Protein AF-A0AAD3D9I8-F1 (afdb_monomer)

Radius of gyration: 41.54 Å; Cα contacts (8 Å, |Δi|>4): 123; chains: 1; bounding box: 97×92×106 Å

Structure (mmCIF, N/CA/C/O backbone):
data_AF-A0AAD3D9I8-F1
#
_entry.id   AF-A0AAD3D9I8-F1
#
loop_
_atom_site.group_PDB
_atom_site.id
_atom_site.type_symbol
_atom_site.label_atom_id
_atom_site.label_alt_id
_atom_site.label_comp_id
_atom_site.label_asym_id
_atom_site.label_entity_id
_atom_site.label_seq_id
_atom_site.pdbx_PDB_ins_code
_atom_site.Cartn_x
_atom_site.Cartn_y
_atom_site.Cartn_z
_atom_site.occupancy
_atom_site.B_iso_or_equiv
_atom_site.auth_seq_id
_atom_site.auth_comp_id
_atom_site.auth_asym_id
_atom_site.auth_atom_id
_atom_site.pdbx_PDB_model_num
ATOM 1 N N . MET A 1 1 ? 43.006 -4.120 -54.745 1.00 46.94 1 MET A N 1
ATOM 2 C CA . MET A 1 1 ? 41.607 -4.079 -54.247 1.00 46.94 1 MET A CA 1
ATOM 3 C C . MET A 1 1 ? 41.375 -5.004 -53.052 1.00 46.94 1 MET A C 1
ATOM 5 O O . MET A 1 1 ? 40.855 -4.529 -52.052 1.00 46.94 1 MET A O 1
ATOM 9 N N . GLU A 1 2 ? 41.785 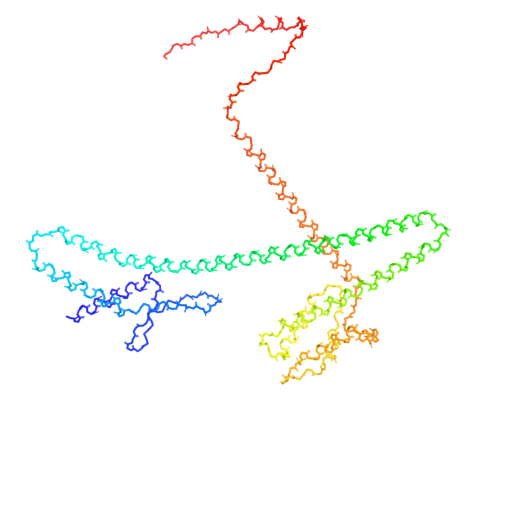-6.277 -53.087 1.00 57.88 2 GLU A N 1
ATOM 10 C CA . GLU A 1 2 ? 41.605 -7.191 -51.937 1.00 57.88 2 GLU A CA 1
ATOM 11 C C . GLU A 1 2 ? 42.382 -6.774 -50.680 1.00 57.88 2 GLU A C 1
ATOM 13 O O . GLU A 1 2 ? 41.839 -6.802 -49.578 1.00 57.88 2 GLU A O 1
ATOM 18 N N . TYR A 1 3 ? 43.606 -6.268 -50.850 1.00 49.62 3 TYR A N 1
ATOM 19 C CA . TYR A 1 3 ? 44.429 -5.790 -49.734 1.00 49.62 3 TYR A CA 1
ATOM 20 C C . TYR A 1 3 ? 43.783 -4.611 -48.982 1.00 49.62 3 TYR A C 1
ATOM 22 O O . TYR A 1 3 ? 43.812 -4.553 -47.757 1.00 49.62 3 TYR A O 1
ATOM 30 N N . MET A 1 4 ? 43.108 -3.714 -49.711 1.00 49.81 4 MET A N 1
ATOM 31 C CA . MET A 1 4 ? 42.381 -2.581 -49.124 1.00 49.81 4 MET A CA 1
ATOM 32 C C . MET A 1 4 ? 41.122 -3.029 -48.373 1.00 49.81 4 MET A C 1
ATOM 34 O O . MET A 1 4 ? 40.809 -2.468 -47.326 1.00 49.81 4 MET A O 1
ATOM 38 N N . LYS A 1 5 ? 40.430 -4.077 -48.850 1.00 63.06 5 LYS A N 1
ATOM 39 C CA . LYS A 1 5 ? 39.303 -4.684 -48.120 1.00 63.06 5 LYS A CA 1
ATOM 40 C C . LYS A 1 5 ? 39.773 -5.321 -46.810 1.00 63.06 5 LYS A C 1
ATOM 42 O O . LYS A 1 5 ? 39.145 -5.110 -45.776 1.00 63.06 5 LYS A O 1
ATOM 47 N N . ALA A 1 6 ? 40.902 -6.030 -46.837 1.00 67.56 6 ALA A N 1
ATOM 48 C CA . ALA A 1 6 ? 41.489 -6.642 -45.647 1.00 67.56 6 ALA A CA 1
ATOM 49 C C . ALA A 1 6 ? 41.963 -5.595 -44.622 1.00 67.56 6 ALA A C 1
ATOM 51 O O . ALA A 1 6 ? 41.753 -5.771 -43.420 1.00 67.56 6 ALA A O 1
ATOM 52 N N . LEU A 1 7 ? 42.553 -4.486 -45.085 1.00 61.50 7 LEU A N 1
ATOM 53 C CA . LEU A 1 7 ? 43.007 -3.403 -44.211 1.00 61.50 7 LEU A CA 1
ATOM 54 C C . LEU A 1 7 ? 41.825 -2.662 -43.567 1.00 61.50 7 LEU A C 1
ATOM 56 O O . LEU A 1 7 ? 41.815 -2.462 -42.355 1.00 61.50 7 LEU A O 1
ATOM 60 N N . ALA A 1 8 ? 40.786 -2.344 -44.348 1.00 61.53 8 ALA A N 1
ATOM 61 C CA . ALA A 1 8 ? 39.562 -1.727 -43.837 1.00 61.53 8 ALA A CA 1
ATOM 62 C C . ALA A 1 8 ? 38.864 -2.617 -42.796 1.00 61.53 8 ALA A C 1
ATOM 64 O O . ALA A 1 8 ? 38.393 -2.127 -41.769 1.00 61.53 8 ALA A O 1
ATOM 65 N N . GLN A 1 9 ? 38.852 -3.934 -43.019 1.00 70.06 9 GLN A N 1
ATOM 66 C CA . GLN A 1 9 ? 38.275 -4.896 -42.086 1.00 70.06 9 GLN A CA 1
ATOM 67 C C . GLN A 1 9 ? 39.078 -4.988 -40.780 1.00 70.06 9 GLN A C 1
ATOM 69 O O . GLN A 1 9 ? 38.473 -5.023 -39.711 1.00 70.06 9 GLN A O 1
ATOM 74 N N . LYS A 1 10 ? 40.418 -4.939 -40.849 1.00 71.50 10 LYS A N 1
ATOM 75 C CA . LYS A 1 10 ? 41.281 -4.882 -39.658 1.00 71.50 10 LYS A CA 1
ATOM 76 C C . LYS A 1 10 ? 41.099 -3.582 -38.870 1.00 71.50 10 LYS A C 1
ATOM 78 O O . LYS A 1 10 ? 40.968 -3.632 -37.648 1.00 71.50 10 LYS A O 1
ATOM 83 N N . CYS A 1 11 ? 41.022 -2.431 -39.540 1.00 61.22 11 CYS A N 1
ATOM 84 C CA . CYS A 1 11 ? 40.771 -1.150 -38.874 1.00 61.22 11 CYS A CA 1
ATOM 85 C C . CYS A 1 11 ? 39.404 -1.121 -38.170 1.00 61.22 11 CYS A C 1
ATOM 87 O O . CYS A 1 11 ? 39.320 -0.668 -37.031 1.00 61.22 11 CYS A O 1
ATOM 89 N N . LEU A 1 12 ? 38.357 -1.673 -38.795 1.00 57.47 12 LEU A N 1
ATOM 90 C CA . LEU A 1 12 ? 37.027 -1.809 -38.185 1.00 57.47 12 LEU A CA 1
ATOM 91 C C . LEU A 1 12 ? 37.029 -2.720 -36.949 1.00 57.47 12 LEU A C 1
ATOM 93 O O . LEU A 1 12 ? 36.343 -2.418 -35.974 1.00 57.47 12 LEU A O 1
ATOM 97 N N . THR A 1 13 ? 37.809 -3.806 -36.953 1.00 66.19 13 THR A N 1
ATOM 98 C CA . THR A 1 13 ? 37.924 -4.687 -35.779 1.00 66.19 13 THR A CA 1
ATOM 99 C C . THR A 1 13 ? 38.695 -4.049 -34.626 1.00 66.19 13 THR A C 1
ATOM 101 O O . THR A 1 13 ? 38.277 -4.206 -33.481 1.00 66.19 13 THR A O 1
ATOM 104 N N . TYR A 1 14 ? 39.760 -3.289 -34.910 1.00 61.09 14 TYR A N 1
ATOM 105 C CA . TYR A 1 14 ? 40.533 -2.595 -33.872 1.00 61.09 14 TYR A CA 1
ATOM 106 C C . TYR A 1 14 ? 39.724 -1.472 -33.213 1.00 61.09 14 TYR A C 1
ATOM 108 O O . TYR A 1 14 ? 39.660 -1.399 -31.990 1.00 61.09 14 TYR A O 1
ATOM 116 N N . LEU A 1 15 ? 39.009 -0.666 -34.006 1.00 51.22 15 LEU A N 1
ATOM 117 C CA . LEU A 1 15 ? 38.107 0.365 -33.478 1.00 51.22 15 LEU A CA 1
ATOM 118 C C . LEU A 1 15 ? 36.942 -0.227 -32.665 1.00 51.22 15 LEU A C 1
ATOM 120 O O . LEU A 1 15 ? 36.482 0.395 -31.711 1.00 51.22 15 LEU A O 1
ATOM 124 N N . GLY A 1 16 ? 36.467 -1.429 -33.011 1.00 53.94 16 GLY A N 1
ATOM 125 C CA . GLY A 1 16 ? 35.402 -2.113 -32.271 1.00 53.94 16 GLY A CA 1
ATOM 126 C C . GLY A 1 16 ? 35.825 -2.623 -30.887 1.00 53.94 16 GLY A C 1
ATOM 127 O O . GLY A 1 16 ? 35.025 -2.557 -29.951 1.00 53.94 16 GLY A O 1
ATOM 128 N N . GLN A 1 17 ? 37.069 -3.097 -30.738 1.00 54.97 17 GLN A N 1
ATOM 129 C CA . GLN A 1 17 ? 37.573 -3.643 -29.470 1.00 54.97 17 GLN A CA 1
ATOM 130 C C . GLN A 1 17 ? 37.748 -2.572 -28.386 1.00 54.97 17 GLN A C 1
ATOM 132 O O . GLN A 1 17 ? 37.311 -2.799 -27.258 1.00 54.97 17 GLN A O 1
ATOM 137 N N . ASP A 1 18 ? 38.275 -1.394 -28.727 1.00 49.59 18 ASP A N 1
ATOM 138 C CA . ASP A 1 18 ? 38.456 -0.295 -27.760 1.00 49.59 18 ASP A CA 1
ATOM 139 C C . ASP A 1 18 ? 37.126 0.320 -27.288 1.00 49.59 18 ASP A C 1
ATOM 141 O O . ASP A 1 18 ? 37.042 0.897 -26.204 1.00 49.59 18 ASP A O 1
ATOM 145 N N . LEU A 1 19 ? 36.052 0.158 -28.066 1.00 49.00 19 LEU A N 1
ATOM 146 C CA . LEU A 1 19 ? 34.713 0.664 -27.744 1.00 49.00 19 LEU A CA 1
ATOM 147 C C . LEU A 1 19 ? 33.841 -0.346 -26.975 1.00 49.00 19 LEU A C 1
ATOM 149 O O . LEU A 1 19 ? 32.667 -0.070 -26.720 1.00 49.00 19 LEU A O 1
ATOM 153 N N . GLY A 1 20 ? 34.375 -1.522 -26.619 1.00 42.56 20 GLY A N 1
ATOM 154 C CA . GLY A 1 20 ? 33.617 -2.576 -25.933 1.00 42.56 20 GLY A CA 1
ATOM 155 C C . GLY A 1 20 ? 32.491 -3.184 -26.784 1.00 42.56 20 GLY A C 1
ATOM 156 O O . GLY A 1 20 ? 31.548 -3.767 -26.247 1.00 42.56 20 GLY A O 1
ATOM 157 N N . LEU A 1 21 ? 32.562 -3.046 -28.112 1.00 45.88 21 LEU A N 1
ATOM 158 C CA . LEU A 1 21 ? 31.573 -3.565 -29.053 1.00 45.88 21 LEU A CA 1
ATOM 159 C C . LEU A 1 21 ? 31.936 -5.004 -29.442 1.00 45.88 21 LEU A C 1
ATOM 161 O O . LEU A 1 21 ? 32.933 -5.245 -30.121 1.00 45.88 21 LEU A O 1
ATOM 165 N N . LYS A 1 22 ? 31.109 -5.986 -29.064 1.00 50.09 22 LYS A N 1
ATOM 166 C CA . LYS A 1 22 ? 31.227 -7.351 -29.602 1.00 50.09 22 LYS A CA 1
ATOM 167 C C . LYS A 1 22 ? 30.530 -7.420 -30.960 1.00 50.09 22 LYS A C 1
ATOM 169 O O . LYS A 1 22 ? 29.309 -7.316 -31.040 1.00 50.09 22 LYS A O 1
ATOM 174 N N . ALA A 1 23 ? 31.298 -7.624 -32.028 1.00 47.72 23 ALA A N 1
ATOM 175 C CA . ALA A 1 23 ? 30.745 -7.938 -33.341 1.00 47.72 23 ALA A CA 1
ATOM 176 C C . ALA A 1 23 ? 30.165 -9.363 -33.318 1.00 47.72 23 ALA A C 1
ATOM 178 O O . ALA A 1 23 ? 30.906 -10.333 -33.161 1.00 47.72 23 ALA A O 1
ATOM 179 N N . ILE A 1 24 ? 28.844 -9.495 -33.459 1.00 50.84 24 ILE A N 1
ATOM 180 C CA . ILE A 1 24 ? 28.175 -10.796 -33.572 1.00 50.84 24 ILE A CA 1
ATOM 181 C C . ILE A 1 24 ? 27.835 -11.002 -35.047 1.00 50.84 24 ILE A C 1
ATOM 183 O O . ILE A 1 24 ? 27.120 -10.207 -35.655 1.00 50.84 24 ILE A O 1
ATOM 187 N N . LYS A 1 25 ? 28.396 -12.051 -35.650 1.00 47.06 25 LYS A N 1
ATOM 188 C CA . LYS A 1 25 ? 28.248 -12.331 -37.080 1.00 47.06 25 LYS A CA 1
ATOM 189 C C . LYS A 1 25 ? 26.961 -13.126 -37.324 1.00 47.06 25 LYS A C 1
ATOM 191 O O . LYS A 1 25 ? 26.940 -14.331 -37.099 1.00 47.06 25 LYS A O 1
ATOM 196 N N . TYR A 1 26 ? 25.912 -12.465 -37.812 1.00 43.44 26 TYR A N 1
ATOM 197 C CA . TYR A 1 26 ? 24.686 -13.118 -38.283 1.00 43.44 26 TYR A CA 1
ATOM 198 C C . TYR A 1 26 ? 24.702 -13.202 -39.819 1.00 43.44 26 TYR A C 1
ATOM 200 O O . TYR A 1 26 ? 24.279 -12.292 -40.532 1.00 43.44 26 TYR A O 1
ATOM 208 N N . GLY A 1 27 ? 25.232 -14.302 -40.360 1.00 67.75 27 GLY A N 1
ATOM 209 C CA . GLY A 1 27 ? 25.249 -14.547 -41.809 1.00 67.75 27 GLY A CA 1
ATOM 210 C C . GLY A 1 27 ? 26.091 -13.536 -42.611 1.00 67.75 27 GLY A C 1
ATOM 211 O O . GLY A 1 27 ? 27.216 -13.208 -42.233 1.00 67.75 27 GLY A O 1
ATOM 212 N N . LYS A 1 28 ? 25.570 -13.067 -43.759 1.00 50.41 28 LYS A N 1
ATOM 213 C CA . LYS A 1 28 ? 26.256 -12.130 -44.684 1.00 50.41 28 LYS A CA 1
ATOM 214 C C . LYS A 1 28 ? 26.248 -10.660 -44.228 1.00 50.41 28 LYS A C 1
ATOM 216 O O . LYS A 1 28 ? 26.838 -9.829 -44.915 1.00 50.41 28 LYS A O 1
ATOM 221 N N . ARG A 1 29 ? 25.607 -10.316 -43.104 1.00 43.75 29 ARG A N 1
ATOM 222 C CA . ARG A 1 29 ? 25.584 -8.949 -42.561 1.00 43.75 29 ARG A CA 1
ATOM 223 C C . ARG A 1 29 ? 26.314 -8.899 -41.220 1.00 43.75 29 ARG A C 1
ATOM 225 O O . ARG A 1 29 ? 26.129 -9.760 -40.367 1.00 43.75 29 ARG A O 1
ATOM 232 N N . MET A 1 30 ? 27.165 -7.889 -41.051 1.00 46.25 30 MET A N 1
ATOM 233 C CA . MET A 1 30 ? 27.736 -7.555 -39.747 1.00 46.25 30 MET A CA 1
ATOM 234 C C . MET A 1 30 ? 26.879 -6.464 -39.113 1.00 46.25 30 MET A C 1
ATOM 236 O O . MET A 1 30 ? 26.785 -5.368 -39.660 1.00 46.25 30 MET A O 1
ATOM 240 N N . GLU A 1 31 ? 26.271 -6.769 -37.969 1.00 46.50 31 GLU A N 1
ATOM 241 C CA . GLU A 1 31 ? 25.601 -5.786 -37.119 1.00 46.50 31 GLU A CA 1
ATOM 242 C C . GLU A 1 31 ? 26.420 -5.589 -35.840 1.00 46.50 31 GLU A C 1
ATOM 244 O O . GLU A 1 31 ? 26.831 -6.548 -35.182 1.00 46.50 31 GLU A O 1
ATOM 249 N N . LEU A 1 32 ? 26.684 -4.330 -35.493 1.00 41.53 32 LEU A N 1
ATOM 250 C CA . LEU A 1 32 ? 27.341 -3.950 -34.245 1.00 41.53 32 LEU A CA 1
ATOM 251 C C . LEU A 1 32 ? 26.254 -3.658 -33.207 1.00 41.53 32 LEU A C 1
ATOM 253 O O . LEU A 1 32 ? 25.611 -2.614 -33.270 1.00 41.53 32 LEU A O 1
ATOM 257 N N . LYS A 1 33 ? 26.049 -4.570 -32.249 1.00 48.28 33 LYS A N 1
ATOM 258 C CA . LYS A 1 33 ? 25.147 -4.344 -31.110 1.00 48.28 33 LYS A CA 1
ATOM 259 C C . LYS A 1 33 ? 25.938 -3.922 -29.875 1.00 48.28 33 LYS A C 1
ATOM 261 O O . LYS A 1 33 ? 26.827 -4.636 -29.416 1.00 48.28 33 LYS A O 1
ATOM 266 N N . VAL A 1 34 ? 25.583 -2.768 -29.311 1.00 44.56 34 VAL A N 1
ATOM 267 C CA . VAL A 1 34 ? 26.055 -2.328 -27.991 1.00 44.56 34 VAL A CA 1
ATOM 268 C C . VAL A 1 34 ? 25.247 -3.090 -26.941 1.00 44.56 34 VAL A C 1
ATOM 270 O O . VAL A 1 34 ? 24.089 -2.765 -26.696 1.00 44.56 34 VAL A O 1
ATOM 273 N N . ILE A 1 35 ? 25.832 -4.110 -26.315 1.00 46.50 35 ILE A N 1
ATOM 274 C CA . ILE A 1 35 ? 25.189 -4.804 -25.192 1.00 46.50 35 ILE A CA 1
ATOM 275 C C . ILE A 1 35 ? 25.528 -4.028 -23.918 1.00 46.50 35 ILE A C 1
ATOM 277 O O . ILE A 1 35 ? 26.605 -4.205 -23.354 1.00 46.50 35 ILE A O 1
ATOM 281 N N . GLN A 1 36 ? 24.626 -3.159 -23.455 1.00 43.38 36 GLN A N 1
ATOM 282 C CA . GLN A 1 36 ? 24.675 -2.687 -22.070 1.00 43.38 36 GLN A CA 1
ATOM 283 C C . GLN A 1 36 ? 23.816 -3.600 -21.195 1.00 43.38 36 GLN A C 1
ATOM 285 O O . GLN A 1 36 ? 22.600 -3.681 -21.353 1.00 43.38 36 GLN A O 1
ATOM 290 N N . LEU A 1 37 ? 24.471 -4.298 -20.266 1.00 42.78 37 LEU A N 1
ATOM 291 C CA . LEU A 1 37 ? 23.832 -5.005 -19.161 1.00 42.78 37 LEU A CA 1
ATOM 292 C C . LEU A 1 37 ? 23.394 -3.975 -18.112 1.00 42.78 37 LEU A C 1
ATOM 294 O O . LEU A 1 37 ? 24.074 -3.766 -17.112 1.00 42.78 37 LEU A O 1
ATOM 298 N N . THR A 1 38 ? 22.268 -3.309 -18.341 1.00 42.62 38 THR A N 1
ATOM 299 C CA . THR A 1 38 ? 21.585 -2.535 -17.300 1.00 42.62 38 THR A CA 1
ATOM 300 C C . THR A 1 38 ? 20.158 -3.042 -17.149 1.00 42.62 38 THR A C 1
ATOM 302 O O . THR A 1 38 ? 19.328 -2.982 -18.052 1.00 42.62 38 THR A O 1
ATOM 305 N N . SER A 1 39 ? 19.915 -3.622 -15.974 1.00 47.19 39 SER A N 1
ATOM 306 C CA . SER A 1 39 ? 18.636 -4.160 -15.528 1.00 47.19 39 SER A CA 1
ATOM 307 C C . SER A 1 39 ? 17.540 -3.088 -15.583 1.00 47.19 39 SER A C 1
ATOM 309 O O . SER A 1 39 ? 17.676 -2.027 -14.976 1.00 47.19 39 SER A O 1
ATOM 311 N N . GLY A 1 40 ? 16.443 -3.390 -16.285 1.00 47.38 40 GLY A N 1
ATOM 312 C CA . GLY A 1 40 ? 15.135 -2.806 -15.982 1.00 47.38 40 GLY A CA 1
ATOM 313 C C . GLY A 1 40 ? 14.674 -1.571 -16.769 1.00 47.38 40 GLY A C 1
ATOM 314 O O . GLY A 1 40 ? 14.178 -0.639 -16.149 1.00 47.38 40 GLY A O 1
ATOM 315 N N . ARG A 1 41 ? 14.763 -1.557 -18.107 1.00 40.56 41 ARG A N 1
ATOM 316 C CA . ARG A 1 41 ? 13.704 -1.048 -19.024 1.00 40.56 41 ARG A CA 1
ATOM 317 C C . ARG A 1 41 ? 14.172 -1.116 -20.477 1.00 40.56 41 ARG A C 1
ATOM 319 O O . ARG A 1 41 ? 15.159 -0.489 -20.843 1.00 40.56 41 ARG A O 1
ATOM 326 N N . LYS A 1 42 ? 13.439 -1.869 -21.299 1.00 43.28 42 LYS A N 1
ATOM 327 C CA . LYS A 1 42 ? 13.654 -2.001 -22.743 1.00 43.28 42 LYS A CA 1
ATOM 328 C C . LYS A 1 42 ? 12.904 -0.892 -23.487 1.00 43.28 42 LYS A C 1
ATOM 330 O O . LYS A 1 42 ? 11.818 -1.126 -23.990 1.00 43.28 42 LYS A O 1
ATOM 335 N N . GLU A 1 43 ? 13.484 0.296 -23.554 1.00 44.75 43 GLU A N 1
ATOM 336 C CA . GLU A 1 43 ? 13.224 1.227 -24.661 1.00 44.75 43 GLU A CA 1
ATOM 337 C C . GLU A 1 43 ? 14.589 1.643 -25.197 1.00 44.75 43 GLU A C 1
ATOM 339 O O . GLU A 1 43 ? 15.189 2.641 -24.804 1.00 44.75 43 GLU A O 1
ATOM 344 N N . THR A 1 44 ? 15.152 0.769 -26.025 1.00 43.06 44 THR A N 1
ATOM 345 C CA . THR A 1 44 ? 16.298 1.110 -26.854 1.00 43.06 44 THR A CA 1
ATOM 346 C C . THR A 1 44 ? 15.746 1.775 -28.101 1.00 43.06 44 THR A C 1
ATOM 348 O O . THR A 1 44 ? 15.374 1.084 -29.048 1.00 43.06 44 THR A O 1
ATOM 351 N N . ASP A 1 45 ? 15.699 3.106 -28.107 1.00 43.03 45 ASP A N 1
ATOM 352 C CA . ASP A 1 45 ? 15.699 3.855 -29.361 1.00 43.03 45 ASP A CA 1
ATOM 353 C C . ASP A 1 45 ? 17.027 3.532 -30.057 1.00 43.03 45 ASP A C 1
ATOM 355 O O . ASP A 1 45 ? 18.067 4.159 -29.821 1.00 43.03 45 ASP A O 1
ATOM 359 N N . GLU A 1 46 ? 17.018 2.458 -30.847 1.00 49.09 46 GLU A N 1
ATOM 360 C CA . GLU A 1 46 ? 18.122 2.079 -31.708 1.00 49.09 46 GLU A CA 1
ATOM 361 C C . GLU A 1 46 ? 18.283 3.197 -32.733 1.00 49.09 46 GLU A C 1
ATOM 363 O O . GLU A 1 46 ? 17.584 3.276 -33.742 1.00 49.09 46 GLU A O 1
ATOM 368 N N . LEU A 1 47 ? 19.222 4.103 -32.469 1.00 50.25 47 LEU A N 1
ATOM 369 C CA . LEU A 1 47 ? 19.731 4.994 -33.493 1.00 50.25 47 LEU A CA 1
ATOM 370 C C . LEU A 1 47 ? 20.541 4.124 -34.467 1.00 50.25 47 LEU A C 1
ATOM 372 O O . LEU A 1 47 ? 21.766 4.036 -34.364 1.00 50.25 47 LEU A O 1
ATOM 376 N N . VAL A 1 48 ? 19.840 3.436 -35.372 1.00 56.47 48 VAL A N 1
ATOM 377 C CA . VAL A 1 48 ? 20.420 2.677 -36.480 1.00 56.47 48 VAL A CA 1
ATOM 378 C C . VAL A 1 48 ? 21.025 3.697 -37.435 1.00 56.47 48 VAL A C 1
ATOM 380 O O . VAL A 1 48 ? 20.398 4.189 -38.371 1.00 56.47 48 VAL A O 1
ATOM 383 N N . ILE A 1 49 ? 22.260 4.096 -37.150 1.00 58.81 49 ILE A N 1
ATOM 384 C CA . ILE A 1 49 ? 23.079 4.768 -38.144 1.00 58.81 49 ILE A CA 1
ATOM 385 C C . ILE A 1 49 ? 23.486 3.664 -39.109 1.00 58.81 49 ILE A C 1
ATOM 387 O O . ILE A 1 49 ? 24.385 2.885 -38.798 1.00 58.81 49 ILE A O 1
ATOM 391 N N . ASP A 1 50 ? 22.791 3.573 -40.245 1.00 67.12 50 ASP A N 1
ATOM 392 C CA . ASP A 1 50 ? 23.117 2.606 -41.289 1.00 67.12 50 ASP A CA 1
ATOM 393 C C . ASP A 1 50 ? 24.615 2.731 -41.612 1.00 67.12 50 ASP A C 1
ATOM 395 O O . ASP A 1 50 ? 25.033 3.751 -42.178 1.00 67.12 50 ASP A O 1
ATOM 399 N N . PRO A 1 51 ? 25.449 1.723 -41.291 1.00 67.19 51 PRO A N 1
ATOM 400 C CA . PRO A 1 51 ? 26.895 1.804 -41.511 1.00 67.19 51 PRO A CA 1
ATOM 401 C C . PRO A 1 51 ? 27.220 2.012 -42.997 1.00 67.19 51 PRO A C 1
ATOM 403 O O . PRO A 1 51 ? 28.257 2.566 -43.353 1.00 67.19 51 PRO A O 1
ATOM 406 N N . ILE A 1 52 ? 26.273 1.641 -43.862 1.00 69.75 52 ILE A N 1
ATOM 407 C CA . ILE A 1 52 ? 26.290 1.858 -45.304 1.00 69.75 52 ILE A CA 1
ATOM 408 C C . ILE A 1 52 ? 26.284 3.356 -45.646 1.00 69.75 52 ILE A C 1
ATOM 410 O O . ILE A 1 52 ? 27.088 3.788 -46.465 1.00 69.75 52 ILE A O 1
ATOM 414 N N . LYS A 1 53 ? 25.440 4.176 -45.003 1.00 71.31 53 LYS A N 1
ATOM 415 C CA . LYS A 1 53 ? 25.359 5.621 -45.292 1.00 71.31 53 LYS A CA 1
ATOM 416 C C . LYS A 1 53 ? 26.631 6.348 -44.859 1.00 71.31 53 LYS A C 1
ATOM 418 O O . LYS A 1 53 ? 27.131 7.193 -45.595 1.00 71.31 53 LYS A O 1
ATOM 423 N N . VAL A 1 54 ? 27.194 5.971 -43.710 1.00 76.44 54 VAL A N 1
ATOM 424 C CA . VAL A 1 54 ? 28.472 6.521 -43.227 1.00 76.44 54 VAL A CA 1
ATOM 425 C C . VAL A 1 54 ? 29.622 6.108 -44.149 1.00 76.44 54 VAL A C 1
ATOM 427 O O . VAL A 1 54 ? 30.440 6.946 -44.523 1.00 76.44 54 VAL A O 1
ATOM 430 N N . GLY A 1 55 ? 29.644 4.846 -44.589 1.00 76.69 55 GLY A N 1
ATOM 431 C CA . GLY A 1 55 ? 30.641 4.342 -45.533 1.00 76.69 55 GLY A CA 1
ATOM 432 C C . GLY A 1 55 ? 30.606 5.043 -46.895 1.00 76.69 55 GLY A C 1
ATOM 433 O O . GLY A 1 55 ? 31.662 5.364 -47.433 1.00 76.69 55 GLY A O 1
ATOM 434 N N . ILE A 1 56 ? 29.414 5.339 -47.428 1.00 76.69 56 ILE A N 1
ATOM 435 C CA . ILE A 1 56 ? 29.257 6.058 -48.706 1.00 76.69 56 ILE A CA 1
ATOM 436 C C . ILE A 1 56 ? 29.806 7.486 -48.603 1.00 76.69 56 ILE A C 1
ATOM 438 O O . ILE A 1 56 ? 30.538 7.918 -49.491 1.00 76.69 56 ILE A O 1
ATOM 442 N N . VAL A 1 57 ? 29.515 8.205 -47.512 1.00 77.81 57 VAL A N 1
ATOM 443 C CA . VAL A 1 57 ? 30.003 9.583 -47.322 1.00 77.81 57 VAL A CA 1
ATOM 444 C C . VAL A 1 57 ? 31.529 9.616 -47.208 1.00 77.81 57 VAL A C 1
ATOM 446 O O . VAL A 1 57 ? 32.166 10.427 -47.876 1.00 77.81 57 VAL A O 1
ATOM 449 N N . ILE A 1 58 ? 32.128 8.702 -46.436 1.00 80.25 58 ILE A N 1
ATOM 450 C CA . ILE A 1 58 ? 33.592 8.601 -46.309 1.00 80.25 58 ILE A CA 1
ATOM 451 C C . ILE A 1 58 ? 34.228 8.222 -47.656 1.00 80.25 58 ILE A C 1
ATOM 453 O O . ILE A 1 58 ? 35.258 8.781 -48.033 1.00 80.25 58 ILE A O 1
ATOM 457 N N . GLY A 1 59 ? 33.599 7.310 -48.406 1.00 76.00 59 GLY A N 1
ATOM 458 C CA . GLY A 1 59 ? 34.077 6.862 -49.712 1.00 76.00 59 GLY A CA 1
ATOM 459 C C . GLY A 1 59 ? 34.102 7.975 -50.762 1.00 76.00 59 GLY A C 1
ATOM 460 O O . GLY A 1 59 ? 35.127 8.170 -51.411 1.00 76.00 59 GLY A O 1
ATOM 461 N N . ILE A 1 60 ? 33.013 8.741 -50.895 1.00 77.50 60 ILE A N 1
ATOM 462 C CA . ILE A 1 60 ? 32.937 9.876 -51.835 1.00 77.50 60 ILE A CA 1
ATOM 463 C C . ILE A 1 60 ? 33.995 10.930 -51.484 1.00 77.50 60 ILE A C 1
ATOM 465 O O . ILE A 1 60 ? 34.678 11.444 -52.370 1.00 77.50 60 ILE A O 1
ATOM 469 N N . PHE A 1 61 ? 34.188 11.205 -50.191 1.00 72.50 61 PHE A N 1
ATOM 470 C CA . PHE A 1 61 ? 35.166 12.191 -49.737 1.00 72.50 61 PHE A CA 1
ATOM 471 C C . PHE A 1 61 ? 36.609 11.763 -50.039 1.00 72.50 61 PHE A C 1
ATOM 473 O O . PHE A 1 61 ? 37.397 12.570 -50.529 1.00 72.50 61 PHE A O 1
ATOM 480 N N . PHE A 1 62 ? 36.940 10.483 -49.826 1.00 78.94 62 PHE A N 1
ATOM 481 C CA . PHE A 1 62 ? 38.271 9.943 -50.116 1.00 78.94 62 PHE A CA 1
ATOM 482 C C . PHE A 1 62 ? 38.599 10.019 -51.612 1.00 78.94 62 PHE A C 1
ATOM 484 O O . PHE A 1 62 ? 39.687 10.449 -52.002 1.00 78.94 62 PHE A O 1
ATOM 491 N N . VAL A 1 63 ? 37.631 9.679 -52.466 1.00 76.06 63 VAL A N 1
ATOM 492 C CA . VAL A 1 63 ? 37.787 9.775 -53.923 1.00 76.06 63 VAL A CA 1
ATOM 493 C C . VAL A 1 63 ? 38.008 11.231 -54.355 1.00 76.06 63 VAL A C 1
ATOM 495 O O . VAL A 1 63 ? 38.939 11.497 -55.114 1.00 76.06 63 VAL A O 1
ATOM 498 N N . CYS A 1 64 ? 37.249 12.191 -53.814 1.00 75.50 64 CYS A N 1
ATOM 499 C CA . CYS A 1 64 ? 37.465 13.617 -54.087 1.00 75.50 64 CYS A CA 1
ATOM 500 C C . CYS A 1 64 ? 38.848 14.118 -53.635 1.00 75.50 64 CYS A C 1
ATOM 502 O O . CYS A 1 64 ? 39.468 14.904 -54.356 1.00 75.50 64 CYS A O 1
ATOM 504 N N . THR A 1 65 ? 39.361 13.662 -52.486 1.00 73.06 65 THR A N 1
ATOM 505 C CA . THR A 1 65 ? 40.700 14.060 -52.013 1.00 73.06 65 THR A CA 1
ATOM 506 C C . THR A 1 65 ? 41.820 13.512 -52.887 1.00 73.06 65 THR A C 1
ATOM 508 O O . THR A 1 65 ? 42.761 14.240 -53.189 1.00 73.06 65 THR A O 1
ATOM 511 N N . VAL A 1 66 ? 41.696 12.270 -53.369 1.00 73.50 66 VAL A N 1
ATOM 512 C CA . VAL A 1 66 ? 42.698 11.668 -54.259 1.00 73.50 66 VAL A CA 1
ATOM 513 C C . VAL A 1 66 ? 42.707 12.384 -55.611 1.00 73.50 66 VAL A C 1
ATOM 515 O O . VAL A 1 66 ? 43.774 12.743 -56.097 1.00 73.50 66 VAL A O 1
ATOM 518 N N . ILE A 1 67 ? 41.534 12.675 -56.186 1.00 73.56 67 ILE A N 1
ATOM 519 C CA . ILE A 1 67 ? 41.434 13.426 -57.450 1.00 73.56 67 ILE A CA 1
ATOM 520 C C . ILE A 1 67 ? 42.023 14.839 -57.296 1.00 73.56 67 ILE A C 1
ATOM 522 O O . ILE A 1 67 ? 42.742 15.302 -58.177 1.00 73.56 67 ILE A O 1
ATOM 526 N N . SER A 1 68 ? 41.781 15.507 -56.163 1.00 66.38 68 SER A N 1
ATOM 527 C CA . SER A 1 68 ? 42.309 16.855 -55.900 1.00 66.38 68 SER A CA 1
ATOM 528 C C . SER A 1 68 ? 43.835 16.877 -55.745 1.00 66.38 68 SER A C 1
ATOM 530 O O . SER A 1 68 ? 44.475 17.820 -56.209 1.00 66.38 68 SER A O 1
ATOM 532 N N . PHE A 1 69 ? 44.416 15.824 -55.159 1.00 67.06 69 PHE A N 1
ATOM 533 C CA . PHE A 1 69 ? 45.863 15.673 -54.986 1.00 67.06 69 PHE A CA 1
ATOM 534 C C . PHE A 1 69 ? 46.599 15.553 -56.329 1.00 67.06 69 PHE A C 1
ATOM 536 O O . PHE A 1 69 ? 47.647 16.164 -56.526 1.00 67.06 69 PHE A O 1
ATOM 543 N N . PHE A 1 70 ? 46.023 14.833 -57.299 1.00 66.00 70 PHE A N 1
ATOM 544 C CA . PHE A 1 70 ? 46.623 14.693 -58.632 1.00 66.00 70 PHE A CA 1
ATOM 545 C C . PHE A 1 70 ? 46.561 15.971 -59.480 1.00 66.00 70 PHE A C 1
ATOM 547 O O . PHE A 1 70 ? 47.373 16.143 -60.385 1.00 66.00 70 PHE A O 1
ATOM 554 N N . VAL A 1 71 ? 45.626 16.882 -59.198 1.00 68.62 71 VAL A N 1
ATOM 555 C CA . VAL A 1 71 ? 45.393 18.082 -60.019 1.00 68.62 71 VAL A CA 1
ATOM 556 C C . VAL A 1 71 ? 46.284 19.270 -59.609 1.00 68.62 71 VAL A C 1
ATOM 558 O O . VAL A 1 71 ? 46.359 20.250 -60.350 1.00 68.62 71 VAL A O 1
ATOM 561 N N . ARG A 1 72 ? 46.994 19.236 -58.465 1.00 59.44 72 ARG A N 1
ATOM 562 C CA . ARG A 1 72 ? 47.554 20.469 -57.868 1.00 59.44 72 ARG A CA 1
ATOM 563 C C . ARG A 1 72 ? 49.004 20.366 -57.370 1.00 59.44 72 ARG A C 1
ATOM 565 O O . ARG A 1 72 ? 49.279 20.419 -56.178 1.00 59.44 72 ARG A O 1
ATOM 572 N N . MET A 1 73 ? 49.955 20.370 -58.303 1.00 57.09 73 MET A N 1
ATOM 573 C CA . MET A 1 73 ? 51.412 20.502 -58.075 1.00 57.09 73 MET A CA 1
ATOM 574 C C . MET A 1 73 ? 51.859 21.907 -57.577 1.00 57.09 73 MET A C 1
ATOM 576 O O . MET A 1 73 ? 52.847 22.454 -58.056 1.00 57.09 73 MET A O 1
ATOM 580 N N . GLY A 1 74 ? 51.151 22.537 -56.625 1.00 58.91 74 GLY A N 1
ATOM 581 C CA . GLY A 1 74 ? 51.553 23.877 -56.150 1.00 58.91 74 GLY A CA 1
ATOM 582 C C . GLY A 1 74 ? 50.823 24.507 -54.957 1.00 58.91 74 GLY A C 1
ATOM 583 O O . GLY A 1 74 ? 50.967 25.708 -54.753 1.00 58.91 74 GLY A O 1
ATOM 584 N N . GLY A 1 75 ? 50.032 23.770 -54.164 1.00 67.62 75 GLY A N 1
ATOM 585 C CA . GLY A 1 75 ? 49.183 24.379 -53.123 1.00 67.62 75 GLY A CA 1
ATOM 586 C C . GLY A 1 75 ? 49.090 23.608 -51.806 1.00 67.62 75 GLY A C 1
ATOM 587 O O . GLY A 1 75 ? 47.995 23.216 -51.420 1.00 67.62 75 GLY A O 1
ATOM 588 N N . ILE A 1 76 ? 50.206 23.452 -51.086 1.00 70.44 76 ILE A N 1
ATOM 589 C CA . ILE A 1 76 ? 50.319 22.678 -49.825 1.00 70.44 76 ILE A CA 1
ATOM 590 C C . ILE A 1 76 ? 49.308 23.123 -48.739 1.00 70.44 76 ILE A C 1
ATOM 592 O O . ILE A 1 76 ? 48.838 22.317 -47.940 1.00 70.44 76 ILE A O 1
ATOM 596 N N . LEU A 1 77 ? 48.923 24.404 -48.714 1.00 70.62 77 LEU A N 1
ATOM 597 C CA . LEU A 1 77 ? 47.981 24.963 -47.728 1.00 70.62 77 LEU A CA 1
ATOM 598 C C . LEU A 1 77 ? 46.565 24.369 -47.810 1.00 70.62 77 LEU A C 1
ATOM 600 O O . LEU A 1 77 ? 45.888 24.243 -46.788 1.00 70.62 77 LEU A O 1
ATOM 604 N N . LEU A 1 78 ? 46.113 24.000 -49.010 1.00 70.94 78 LEU A N 1
ATOM 605 C CA . LEU A 1 78 ? 44.757 23.489 -49.226 1.00 70.94 78 LEU A CA 1
ATOM 606 C C . LEU A 1 78 ? 44.624 22.044 -48.716 1.00 70.94 78 LEU A C 1
ATOM 608 O O . LEU A 1 78 ? 43.601 21.688 -48.128 1.00 70.94 78 LEU A O 1
ATOM 612 N N . ASP A 1 79 ? 45.699 21.262 -48.825 1.00 73.19 79 ASP A N 1
ATOM 613 C CA . ASP A 1 79 ? 45.762 19.879 -48.339 1.00 73.19 79 ASP A CA 1
ATOM 614 C C . ASP A 1 79 ? 45.767 19.800 -46.805 1.00 73.19 79 ASP A C 1
ATOM 616 O O . ASP A 1 79 ? 45.106 18.939 -46.214 1.00 73.19 79 ASP A O 1
ATOM 620 N N . ILE A 1 80 ? 46.442 20.738 -46.131 1.00 76.38 80 ILE A N 1
ATOM 621 C CA . ILE A 1 80 ? 46.435 20.826 -44.661 1.00 76.38 80 ILE A CA 1
ATOM 622 C C . ILE A 1 80 ? 45.021 21.151 -44.149 1.00 76.38 80 ILE A C 1
ATOM 624 O O . ILE A 1 80 ? 44.548 20.554 -43.183 1.00 76.38 80 ILE A O 1
ATOM 628 N N . CYS A 1 81 ? 44.300 22.057 -44.813 1.00 74.94 81 CYS A N 1
ATOM 629 C CA . CYS A 1 81 ? 42.933 22.392 -44.411 1.00 74.94 81 CYS A CA 1
ATOM 630 C C . CYS A 1 81 ? 41.964 21.217 -44.650 1.00 74.94 81 CYS A C 1
ATOM 632 O O . CYS A 1 81 ? 41.134 20.907 -43.791 1.00 74.94 81 CYS A O 1
ATOM 634 N N . GLY A 1 82 ? 42.120 20.504 -45.773 1.00 78.25 82 GLY A N 1
ATOM 635 C CA . GLY A 1 82 ? 41.331 19.311 -46.089 1.00 78.25 82 GLY A CA 1
ATOM 636 C C . GLY A 1 82 ? 41.543 18.172 -45.089 1.00 78.25 82 GLY A C 1
ATOM 637 O O . GLY A 1 82 ? 40.576 17.581 -44.609 1.00 78.25 82 GLY A O 1
ATOM 638 N N . THR A 1 83 ? 42.793 17.901 -44.708 1.00 76.81 83 THR A N 1
ATOM 639 C CA . THR A 1 83 ? 43.120 16.854 -43.723 1.00 76.81 83 THR A CA 1
ATOM 640 C C . THR A 1 83 ? 42.582 17.169 -42.327 1.00 76.81 83 THR A C 1
ATOM 642 O O . THR A 1 83 ? 42.026 16.281 -41.679 1.00 76.81 83 THR A O 1
ATOM 645 N N . ILE A 1 84 ? 42.640 18.429 -41.882 1.00 76.75 84 ILE A N 1
ATOM 646 C CA . ILE A 1 84 ? 42.040 18.847 -40.603 1.00 76.75 84 ILE A CA 1
ATOM 647 C C . ILE A 1 84 ? 40.517 18.653 -40.619 1.00 76.75 84 ILE A C 1
ATOM 649 O O . ILE A 1 84 ? 39.953 18.135 -39.652 1.00 76.75 84 ILE A O 1
ATOM 653 N N . LEU A 1 85 ? 39.843 19.004 -41.720 1.00 80.56 85 LEU A N 1
ATOM 654 C CA . LEU A 1 85 ? 38.391 18.850 -41.850 1.00 80.56 85 LEU A CA 1
ATOM 655 C C . LEU A 1 85 ? 37.957 17.375 -41.763 1.00 80.56 85 LEU A C 1
ATOM 657 O O . LEU A 1 85 ? 36.947 17.065 -41.130 1.00 80.56 85 LEU A O 1
ATOM 661 N N . ILE A 1 86 ? 38.746 16.463 -42.341 1.00 79.12 86 ILE A N 1
ATOM 662 C CA . ILE A 1 86 ? 38.492 15.013 -42.308 1.00 79.12 86 ILE A CA 1
ATOM 663 C C . ILE A 1 86 ? 38.555 14.466 -40.881 1.00 79.12 86 ILE A C 1
ATOM 665 O O . ILE A 1 86 ? 37.761 13.595 -40.530 1.00 79.12 86 ILE A O 1
ATOM 669 N N . VAL A 1 87 ? 39.452 14.988 -40.041 1.00 78.06 87 VAL A N 1
ATOM 670 C CA . VAL A 1 87 ? 39.533 14.598 -38.625 1.00 78.06 87 VAL A CA 1
ATOM 671 C C . VAL A 1 87 ? 38.396 15.229 -37.814 1.00 78.06 87 VAL A C 1
ATOM 673 O O . VAL A 1 87 ? 37.836 14.590 -36.921 1.00 78.06 87 VAL A O 1
ATOM 676 N N . TYR A 1 88 ? 38.006 16.465 -38.136 1.00 82.94 88 TYR A N 1
ATOM 677 C CA . TYR A 1 88 ? 36.997 17.199 -37.370 1.00 82.94 88 TYR A CA 1
ATOM 678 C C . TYR A 1 88 ? 35.556 16.736 -37.643 1.00 82.94 88 TYR A C 1
ATOM 680 O O . TYR A 1 88 ? 34.723 16.735 -36.736 1.00 82.94 88 TYR A O 1
ATOM 688 N N . ALA A 1 89 ? 35.247 16.301 -38.868 1.00 82.00 89 ALA A N 1
ATOM 689 C CA . ALA A 1 89 ? 33.913 15.843 -39.259 1.00 82.00 89 ALA A CA 1
ATOM 690 C C . ALA A 1 89 ? 33.364 14.671 -38.406 1.00 82.00 89 ALA A C 1
ATOM 692 O O . ALA A 1 89 ? 32.261 14.804 -37.864 1.00 82.00 89 ALA A O 1
ATOM 693 N N . PRO A 1 90 ? 34.083 13.546 -38.206 1.00 79.88 90 PRO A N 1
ATOM 694 C CA . PRO A 1 90 ? 33.603 12.459 -37.351 1.00 79.88 90 PRO A CA 1
ATOM 695 C C . PRO A 1 90 ? 33.503 12.880 -35.880 1.00 79.88 90 PRO A C 1
ATOM 697 O O . PRO A 1 90 ? 32.598 12.429 -35.175 1.00 79.88 90 PRO A O 1
ATOM 700 N N . LEU A 1 91 ? 34.370 13.789 -35.424 1.00 78.44 91 LEU A N 1
ATOM 701 C CA . LEU A 1 91 ? 34.331 14.324 -34.065 1.00 78.44 91 LEU A CA 1
ATOM 702 C C . LEU A 1 91 ? 33.066 15.166 -33.827 1.00 78.44 91 LEU A C 1
ATOM 704 O O . LEU A 1 91 ? 32.403 15.002 -32.802 1.00 78.44 91 LEU A O 1
ATOM 708 N N . ALA A 1 92 ? 32.662 15.991 -34.797 1.00 80.00 92 ALA A N 1
ATOM 709 C CA . ALA A 1 92 ? 31.410 16.744 -34.741 1.00 80.00 92 ALA A CA 1
ATOM 710 C C . ALA A 1 92 ? 30.180 15.817 -34.737 1.00 80.00 92 ALA A C 1
ATOM 712 O O . ALA A 1 92 ? 29.271 15.992 -33.920 1.00 80.00 92 ALA A O 1
ATOM 713 N N . VAL A 1 93 ? 30.163 14.779 -35.585 1.00 82.00 93 VAL A N 1
ATOM 714 C CA . VAL A 1 93 ? 29.084 13.774 -35.586 1.00 82.00 93 VAL A CA 1
ATOM 715 C C . VAL A 1 93 ? 29.001 13.075 -34.227 1.00 82.00 93 VAL A C 1
ATOM 717 O O . VAL A 1 93 ? 27.911 12.986 -33.657 1.00 82.00 93 VAL A O 1
ATOM 720 N N . TYR A 1 94 ? 30.137 12.668 -33.655 1.00 79.50 94 TYR A N 1
ATOM 721 C CA . TYR A 1 94 ? 30.194 12.060 -32.325 1.00 79.50 94 TYR A CA 1
ATOM 722 C C . TYR A 1 94 ? 29.610 12.980 -31.243 1.00 79.50 94 TYR A C 1
ATOM 724 O O . TYR A 1 94 ? 28.756 12.555 -30.462 1.00 79.50 94 TYR A O 1
ATOM 732 N N . GLN A 1 95 ? 29.985 14.262 -31.242 1.00 78.62 95 GLN A N 1
ATOM 733 C CA . GLN A 1 95 ? 29.439 15.253 -30.311 1.00 78.62 95 GLN A CA 1
ATOM 734 C C . GLN A 1 95 ? 27.924 15.433 -30.473 1.00 78.62 95 GLN A C 1
ATOM 736 O O . GLN A 1 95 ? 27.211 15.508 -29.472 1.00 78.62 95 GLN A O 1
ATOM 741 N N . THR A 1 96 ? 27.399 15.444 -31.703 1.00 76.62 96 THR A N 1
ATOM 742 C CA . THR A 1 96 ? 25.947 15.564 -31.921 1.00 76.62 96 THR A CA 1
ATOM 743 C C . THR A 1 96 ? 25.169 14.344 -31.425 1.00 76.62 96 THR A C 1
ATOM 745 O O . THR A 1 96 ? 24.083 14.498 -30.863 1.00 76.62 96 THR A O 1
ATOM 748 N N . VAL A 1 97 ? 25.721 13.133 -31.564 1.00 78.25 97 VAL A N 1
ATOM 749 C CA . VAL A 1 97 ? 25.121 11.907 -31.014 1.00 78.25 97 VAL A CA 1
ATOM 750 C C . VAL A 1 97 ? 25.165 11.931 -29.487 1.00 78.25 97 VAL A C 1
ATOM 752 O O . VAL A 1 97 ? 24.169 11.593 -28.845 1.00 78.25 97 VAL A O 1
ATOM 755 N N . LEU A 1 98 ? 26.267 12.403 -28.896 1.00 75.81 98 LEU A N 1
ATOM 756 C CA . LEU A 1 98 ? 26.380 12.599 -27.452 1.00 75.81 98 LEU A CA 1
ATOM 757 C C . LEU A 1 98 ? 25.314 13.590 -26.951 1.00 75.81 98 LEU A C 1
ATOM 759 O O . LEU A 1 98 ? 24.572 13.278 -26.024 1.00 75.81 98 LEU A O 1
ATOM 763 N N . LEU A 1 99 ? 25.158 14.736 -27.627 1.00 73.00 99 LEU A N 1
ATOM 764 C CA . LEU A 1 99 ? 24.129 15.753 -27.358 1.00 73.00 99 LEU A CA 1
ATOM 765 C C . LEU A 1 99 ? 22.703 15.206 -27.482 1.00 73.00 99 LEU A C 1
ATOM 767 O O . LEU A 1 99 ? 21.851 15.524 -26.650 1.00 73.00 99 LEU A O 1
ATOM 771 N N . LYS A 1 100 ? 22.440 14.333 -28.462 1.00 73.94 100 LYS A N 1
ATOM 772 C CA . LYS A 1 100 ? 21.155 13.629 -28.577 1.00 73.94 100 LYS A CA 1
ATOM 773 C C . LYS A 1 100 ? 20.922 12.670 -27.411 1.00 73.94 100 LYS A C 1
ATOM 775 O O . LYS A 1 100 ? 19.803 12.623 -26.911 1.00 73.94 100 LYS A O 1
ATOM 780 N N . ARG A 1 101 ? 21.953 11.986 -26.902 1.00 69.56 101 ARG A N 1
ATOM 781 C CA . ARG A 1 101 ? 21.831 11.176 -25.676 1.00 69.56 101 ARG A CA 1
ATOM 782 C C . ARG A 1 101 ? 21.498 12.027 -24.447 1.00 69.56 101 ARG A C 1
ATOM 784 O O . ARG A 1 101 ? 20.777 11.554 -23.584 1.00 69.56 101 ARG A O 1
ATOM 791 N N . TYR A 1 102 ? 21.885 13.301 -24.381 1.00 66.44 102 TYR A N 1
ATOM 792 C CA . TYR A 1 102 ? 21.447 14.179 -23.284 1.00 66.44 102 TYR A CA 1
ATOM 793 C C . TYR A 1 102 ? 19.946 14.530 -23.307 1.00 66.44 102 TYR A C 1
ATOM 795 O O . TYR A 1 102 ? 19.439 15.003 -22.286 1.00 66.44 102 TYR A O 1
ATOM 803 N N . LYS A 1 103 ? 19.189 14.278 -24.393 1.00 70.00 103 LYS A N 1
ATOM 804 C CA . LYS A 1 103 ? 17.712 14.352 -24.322 1.00 70.00 103 LYS A CA 1
ATOM 805 C C . LYS A 1 103 ? 17.165 13.362 -23.294 1.00 70.00 103 LYS A C 1
ATOM 807 O O . LYS A 1 103 ? 16.339 13.771 -22.486 1.00 70.00 103 LYS A O 1
ATOM 812 N N . SER A 1 104 ? 17.723 12.150 -23.211 1.00 78.62 104 SER A N 1
ATOM 813 C CA . SER A 1 104 ? 17.316 11.182 -22.183 1.00 78.62 104 SER A CA 1
ATOM 814 C C . SER A 1 104 ? 17.630 11.678 -20.769 1.00 78.62 104 SER A C 1
ATOM 816 O O . SER A 1 104 ? 16.870 11.420 -19.840 1.00 78.62 104 SER A O 1
ATOM 818 N N . VAL A 1 105 ? 18.689 12.481 -20.596 1.00 78.12 105 VAL A N 1
ATOM 819 C CA . VAL A 1 105 ? 18.989 13.147 -19.318 1.00 78.12 105 VAL A CA 1
ATOM 820 C C . VAL A 1 105 ? 17.943 14.213 -18.995 1.00 78.12 105 VAL A C 1
ATOM 822 O O . VAL A 1 105 ? 17.539 14.328 -17.840 1.00 78.12 105 VAL A O 1
ATOM 825 N N . ARG A 1 106 ? 17.459 14.976 -19.985 1.00 82.06 106 ARG A N 1
ATOM 826 C CA . ARG A 1 106 ? 16.353 15.930 -19.779 1.00 82.06 106 ARG A CA 1
ATOM 827 C C . ARG A 1 106 ? 15.052 15.215 -19.428 1.00 82.06 106 ARG A C 1
ATOM 829 O O . ARG A 1 106 ? 14.355 15.669 -18.523 1.00 82.06 106 ARG A O 1
ATOM 836 N N . ASP A 1 107 ? 14.756 14.098 -20.080 1.00 84.88 107 ASP A N 1
ATOM 837 C CA . ASP A 1 107 ? 13.571 13.292 -19.783 1.00 84.88 107 ASP A CA 1
ATOM 838 C C . ASP A 1 107 ? 13.662 12.672 -18.388 1.00 84.88 107 ASP A C 1
ATOM 840 O O . ASP A 1 107 ? 12.713 12.755 -17.608 1.00 84.88 107 ASP A O 1
ATOM 844 N N . TYR A 1 108 ? 14.841 12.171 -18.012 1.00 82.12 108 TYR A N 1
ATOM 845 C CA . TYR A 1 108 ? 15.116 11.697 -16.660 1.00 82.12 108 TYR A CA 1
ATOM 846 C C . TYR A 1 108 ? 14.989 12.818 -15.623 1.00 82.12 108 TYR A C 1
ATOM 848 O O . TYR A 1 108 ? 14.367 12.623 -14.581 1.00 82.12 108 TYR A O 1
ATOM 856 N N . LEU A 1 109 ? 15.505 14.018 -15.910 1.00 87.88 109 LEU A N 1
ATOM 857 C CA . LEU A 1 109 ? 15.378 15.183 -15.033 1.00 87.88 109 LEU A CA 1
ATOM 858 C C . LEU A 1 109 ? 13.911 15.604 -14.872 1.00 87.88 109 LEU A C 1
ATOM 860 O O . LEU A 1 109 ? 13.475 15.920 -13.767 1.00 87.88 109 LEU A O 1
ATOM 864 N N . ASN A 1 110 ? 13.131 15.583 -15.953 1.00 90.56 110 ASN A N 1
ATOM 865 C CA . ASN A 1 110 ? 11.700 15.877 -15.922 1.00 90.56 110 ASN A CA 1
ATOM 866 C C . ASN A 1 110 ? 10.927 14.818 -15.129 1.00 90.56 110 ASN A C 1
ATOM 868 O O . ASN A 1 110 ? 10.065 15.163 -14.321 1.00 90.56 110 ASN A O 1
ATOM 872 N N . LEU A 1 111 ? 11.263 13.539 -15.297 1.00 89.56 111 LEU A N 1
ATOM 873 C CA . LEU A 1 111 ? 10.708 12.444 -14.507 1.00 89.56 111 LEU A CA 1
ATOM 874 C C . LEU A 1 111 ? 11.063 12.594 -13.023 1.00 89.56 111 LEU A C 1
ATOM 876 O O . LEU A 1 111 ? 10.196 12.426 -12.165 1.00 89.56 111 LEU A O 1
ATOM 880 N N . LEU A 1 112 ? 12.304 12.972 -12.712 1.00 91.56 112 LEU A N 1
ATOM 881 C CA . LEU A 1 112 ? 12.748 13.245 -11.349 1.00 91.56 112 LEU A CA 1
ATOM 882 C C . LEU A 1 112 ? 11.973 14.425 -10.747 1.00 91.56 112 LEU A C 1
ATOM 884 O O . LEU A 1 112 ? 11.458 14.307 -9.641 1.00 91.56 112 LEU A O 1
ATOM 888 N N . ARG A 1 113 ? 11.805 15.525 -11.493 1.00 95.62 113 ARG A N 1
ATOM 889 C CA . ARG A 1 113 ? 10.991 16.680 -11.075 1.00 95.62 113 ARG A CA 1
ATOM 890 C C . ARG A 1 113 ? 9.544 16.283 -10.787 1.00 95.62 113 ARG A C 1
ATOM 892 O O . ARG A 1 113 ? 9.017 16.662 -9.748 1.00 95.62 113 ARG A O 1
ATOM 899 N N . ARG A 1 114 ? 8.919 15.466 -11.644 1.00 95.62 114 ARG A N 1
ATOM 900 C CA . ARG A 1 114 ? 7.562 14.939 -11.399 1.00 95.62 114 ARG A CA 1
ATOM 901 C C . ARG A 1 114 ? 7.500 14.104 -10.119 1.00 95.62 114 ARG A C 1
ATOM 903 O O . ARG A 1 114 ? 6.572 14.270 -9.334 1.00 95.62 114 ARG A O 1
ATOM 910 N N . LYS A 1 115 ? 8.494 13.241 -9.876 1.00 90.31 115 LYS A N 1
ATOM 911 C CA . LYS A 1 115 ? 8.580 12.444 -8.640 1.00 90.31 115 LYS A CA 1
ATOM 912 C C . LYS A 1 115 ? 8.758 13.321 -7.398 1.00 90.31 115 LYS A C 1
ATOM 914 O O . LYS A 1 115 ? 8.085 13.075 -6.403 1.00 90.31 115 LYS A O 1
ATOM 919 N N . VAL A 1 116 ? 9.611 14.344 -7.461 1.00 93.31 116 VAL A N 1
ATOM 920 C CA . VAL A 1 116 ? 9.821 15.298 -6.358 1.00 93.31 116 VAL A CA 1
ATOM 921 C C . VAL A 1 116 ? 8.543 16.081 -6.062 1.00 93.31 116 VAL A C 1
ATOM 923 O O . VAL A 1 116 ? 8.158 16.175 -4.901 1.00 93.31 116 VAL A O 1
ATOM 926 N N . ASN A 1 117 ? 7.841 16.567 -7.090 1.00 94.94 117 ASN A N 1
ATOM 927 C CA . ASN A 1 117 ? 6.572 17.278 -6.914 1.00 94.94 117 ASN A CA 1
ATOM 928 C C . ASN A 1 117 ? 5.503 16.378 -6.278 1.00 94.94 117 ASN A C 1
ATOM 930 O O . ASN A 1 117 ? 4.893 16.769 -5.288 1.00 94.94 117 ASN A O 1
ATOM 934 N N . ARG A 1 118 ? 5.353 15.137 -6.761 1.00 93.25 118 ARG A N 1
ATOM 935 C CA . ARG A 1 118 ? 4.431 14.158 -6.163 1.00 93.25 118 ARG A CA 1
ATOM 936 C C . ARG A 1 118 ? 4.785 13.855 -4.705 1.00 93.25 118 ARG A C 1
ATOM 938 O O . ARG A 1 118 ? 3.904 13.744 -3.862 1.00 93.25 118 ARG A O 1
ATOM 945 N N . PHE A 1 119 ? 6.071 13.719 -4.390 1.00 91.88 119 PHE A N 1
ATOM 946 C CA . PHE A 1 119 ? 6.519 13.495 -3.015 1.00 91.88 119 PHE A CA 1
ATOM 947 C C . PHE A 1 119 ? 6.236 14.707 -2.115 1.00 91.88 119 PHE A C 1
ATOM 949 O O . PHE A 1 119 ? 5.838 14.547 -0.964 1.00 91.88 119 PHE A O 1
ATOM 956 N N . HIS A 1 120 ? 6.389 15.923 -2.643 1.00 94.62 120 HIS A N 1
ATOM 957 C CA . HIS A 1 120 ? 6.045 17.152 -1.937 1.00 94.62 120 HIS A CA 1
ATOM 958 C C . HIS A 1 120 ? 4.539 17.251 -1.644 1.00 94.62 120 HIS A C 1
ATOM 960 O O . HIS A 1 120 ? 4.163 17.570 -0.518 1.00 94.62 120 HIS A O 1
ATOM 966 N N . GLU A 1 121 ? 3.684 16.907 -2.610 1.00 95.00 121 GLU A N 1
ATOM 967 C CA . GLU A 1 121 ? 2.228 16.829 -2.421 1.00 95.00 121 GLU A CA 1
ATOM 968 C C . GLU A 1 121 ? 1.850 15.808 -1.340 1.00 95.00 121 GLU A C 1
ATOM 970 O O . GLU A 1 121 ? 1.116 16.139 -0.411 1.00 95.00 121 GLU A O 1
ATOM 975 N N . LEU A 1 122 ? 2.427 14.602 -1.386 1.00 86.25 122 LEU A N 1
ATOM 976 C CA . LEU A 1 122 ? 2.195 13.570 -0.369 1.00 86.25 122 LEU A CA 1
ATOM 977 C C . LEU A 1 122 ? 2.638 14.0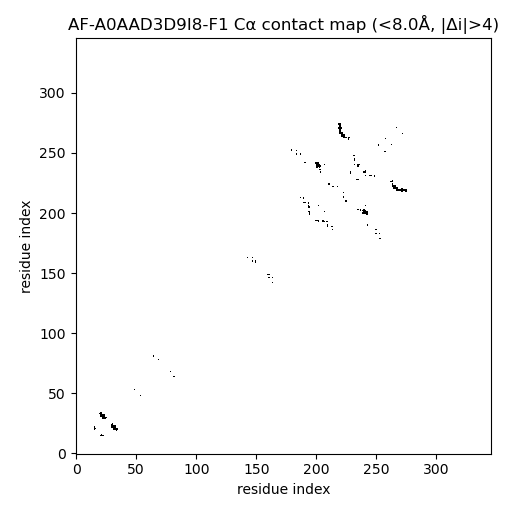15 1.032 1.00 86.25 122 LEU A C 1
ATOM 979 O O . LEU A 1 122 ? 1.947 13.735 2.012 1.00 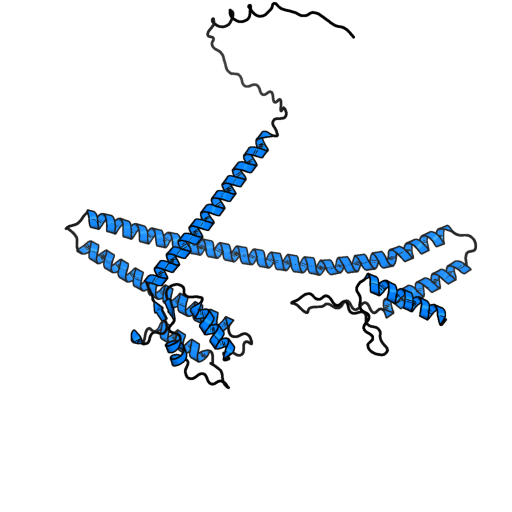86.25 122 LEU A O 1
ATOM 983 N N . ASN A 1 123 ? 3.760 14.730 1.143 1.00 88.94 123 ASN A N 1
ATOM 984 C CA . ASN A 1 123 ? 4.209 15.286 2.420 1.00 88.94 123 ASN A CA 1
ATOM 985 C C . ASN A 1 123 ? 3.253 16.360 2.944 1.00 88.94 123 ASN A C 1
ATOM 987 O O . ASN A 1 123 ? 2.948 16.367 4.135 1.00 88.94 123 ASN A O 1
ATOM 991 N N . LYS A 1 124 ? 2.739 17.232 2.070 1.00 95.19 124 LYS A N 1
ATOM 992 C CA . LYS A 1 124 ? 1.744 18.245 2.443 1.00 95.19 124 LYS A CA 1
ATOM 993 C C . LYS A 1 124 ? 0.443 17.596 2.927 1.00 95.19 124 LYS A C 1
ATOM 995 O O . LYS A 1 124 ? -0.117 18.013 3.941 1.00 95.19 124 LYS A O 1
ATOM 1000 N N . ASP A 1 125 ? -0.002 16.534 2.262 1.00 92.50 125 ASP A N 1
ATOM 1001 C CA . ASP A 1 125 ? -1.172 15.757 2.678 1.00 92.50 125 ASP A CA 1
ATOM 1002 C C . ASP A 1 125 ? -0.966 15.073 4.033 1.00 92.50 125 ASP A C 1
ATOM 1004 O O . ASP A 1 125 ? -1.872 15.063 4.875 1.00 92.50 125 ASP A O 1
ATOM 1008 N N . LEU A 1 126 ? 0.222 14.511 4.269 1.00 90.38 126 LEU A N 1
ATOM 1009 C CA . LEU A 1 126 ? 0.591 13.933 5.560 1.00 90.38 126 LEU A CA 1
ATOM 1010 C C . LEU A 1 126 ? 0.623 14.995 6.664 1.00 90.38 126 LEU A C 1
ATOM 1012 O O . LEU A 1 126 ? 0.080 14.745 7.736 1.00 90.38 126 LEU A O 1
ATOM 1016 N N . GLU A 1 127 ? 1.157 16.188 6.398 1.00 94.19 127 GLU A N 1
ATOM 1017 C CA . GLU A 1 127 ? 1.173 17.304 7.354 1.00 94.19 127 GLU A CA 1
ATOM 1018 C C . GLU A 1 127 ? -0.253 17.749 7.729 1.00 94.19 127 GLU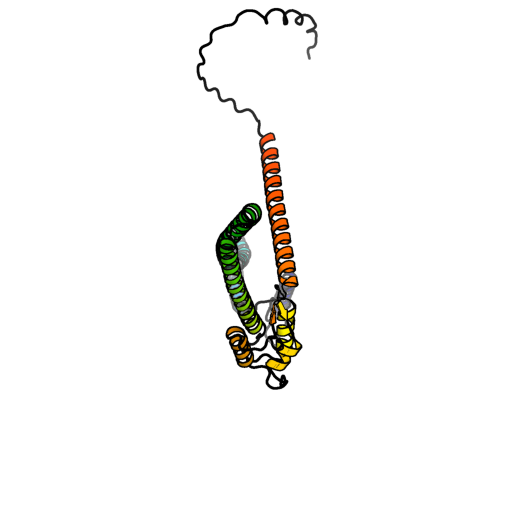 A C 1
ATOM 1020 O O . GLU A 1 127 ? -0.565 17.971 8.901 1.00 94.19 127 GLU A O 1
ATOM 1025 N N . ILE A 1 128 ? -1.164 17.826 6.752 1.00 94.50 128 ILE A N 1
ATOM 1026 C CA . ILE A 1 128 ? -2.579 18.142 7.004 1.00 94.50 128 ILE A CA 1
ATOM 1027 C C . ILE A 1 128 ? -3.228 17.051 7.866 1.00 94.50 128 ILE A C 1
ATOM 1029 O O . ILE A 1 128 ? -3.968 17.360 8.806 1.00 94.50 128 ILE A O 1
ATOM 1033 N N . LYS A 1 129 ? -2.965 15.772 7.569 1.00 85.12 129 LYS A N 1
ATOM 1034 C CA . LYS A 1 129 ? -3.468 14.642 8.366 1.00 85.12 129 LYS A CA 1
ATOM 1035 C C . LYS A 1 129 ? -2.899 14.660 9.786 1.00 85.12 129 LYS A C 1
ATOM 1037 O O . LYS A 1 129 ? -3.656 14.438 10.729 1.00 85.12 129 LYS A O 1
ATOM 1042 N N . GLU A 1 130 ? -1.620 14.989 9.953 1.00 90.25 130 GLU A N 1
ATOM 1043 C CA . GLU A 1 130 ? -0.974 15.136 11.257 1.00 90.25 130 GLU A CA 1
ATOM 1044 C C . GLU A 1 130 ? -1.616 16.265 12.071 1.00 90.25 130 GLU A C 1
ATOM 1046 O O . GLU A 1 130 ? -1.986 16.047 13.223 1.00 90.25 130 GLU A O 1
ATOM 1051 N N . LYS A 1 131 ? -1.841 17.445 11.474 1.00 91.25 131 LYS A N 1
ATOM 1052 C CA . LYS A 1 131 ? -2.541 18.562 12.136 1.00 91.25 131 LYS A CA 1
ATOM 1053 C C . LYS A 1 131 ? -3.945 18.161 12.586 1.00 91.25 131 LYS A C 1
ATOM 1055 O O . LYS A 1 131 ? -4.311 18.402 13.733 1.00 91.25 131 LYS A O 1
ATOM 1060 N N . LYS A 1 132 ? -4.714 17.484 11.724 1.00 87.81 132 LYS A N 1
ATOM 1061 C CA . LYS A 1 132 ? -6.047 16.962 12.081 1.00 87.81 132 LYS A CA 1
ATOM 1062 C C . LYS A 1 132 ? -5.980 15.961 13.236 1.00 87.81 132 LYS A C 1
ATOM 1064 O O . LYS A 1 132 ? -6.869 15.957 14.085 1.00 87.81 132 LYS A O 1
ATOM 1069 N N . LEU A 1 133 ? -4.953 15.114 13.274 1.00 85.62 133 LEU A N 1
ATOM 1070 C CA . LEU A 1 133 ? -4.770 14.147 14.352 1.00 85.62 133 LEU A CA 1
ATOM 1071 C C . LEU A 1 133 ? -4.368 14.834 15.664 1.00 85.62 133 LEU A C 1
ATOM 1073 O O . LEU A 1 133 ? -4.935 14.501 16.699 1.00 85.62 133 LEU A O 1
ATOM 1077 N N . ARG A 1 134 ? -3.477 15.832 15.622 1.00 85.44 134 ARG A N 1
ATOM 1078 C CA . ARG A 1 134 ? -3.095 16.647 16.788 1.00 85.44 134 ARG A CA 1
ATOM 1079 C C . ARG A 1 134 ? -4.301 17.339 17.415 1.00 85.44 134 ARG A C 1
ATOM 1081 O O . ARG A 1 134 ? -4.511 17.182 18.608 1.00 85.44 134 ARG A O 1
ATOM 1088 N N . VAL A 1 135 ? -5.159 17.970 16.609 1.00 92.62 135 VAL A N 1
ATOM 1089 C CA . VAL A 1 135 ? -6.407 18.589 17.102 1.00 92.62 135 VAL A CA 1
ATOM 1090 C C . VAL A 1 135 ? -7.303 17.570 17.819 1.00 92.62 135 VAL A C 1
ATOM 1092 O O . VAL A 1 135 ? -7.875 17.875 18.862 1.00 92.62 135 VAL A O 1
ATOM 1095 N N . LYS A 1 136 ? -7.406 16.337 17.301 1.00 83.94 136 LYS A N 1
ATOM 1096 C CA . LYS A 1 136 ? -8.171 15.262 17.957 1.00 83.94 136 LYS A CA 1
ATOM 1097 C C . LYS A 1 136 ? -7.521 14.785 19.258 1.00 83.94 136 LYS A C 1
ATOM 1099 O O . LYS A 1 136 ? -8.235 14.514 20.217 1.00 83.94 136 LYS A O 1
ATOM 1104 N N . VAL A 1 137 ? -6.193 14.678 19.301 1.00 85.81 137 VAL A N 1
ATOM 1105 C CA . VAL A 1 137 ? -5.447 14.310 20.516 1.00 85.81 137 VAL A CA 1
ATOM 1106 C C . VAL A 1 137 ? -5.582 15.392 21.585 1.00 85.81 137 VAL A C 1
ATOM 1108 O O . VAL A 1 137 ? -5.821 15.060 22.740 1.00 85.81 137 VAL A O 1
ATOM 1111 N N . ASP A 1 138 ? -5.512 16.669 21.213 1.00 89.31 138 ASP A N 1
ATOM 1112 C CA . ASP A 1 138 ? -5.710 17.784 22.143 1.00 89.31 138 ASP A CA 1
ATOM 1113 C C . ASP A 1 138 ? -7.144 17.816 22.685 1.00 89.31 138 ASP A C 1
ATOM 1115 O O . ASP A 1 138 ? -7.348 18.065 23.871 1.00 89.31 138 ASP A O 1
ATOM 1119 N N . ALA A 1 139 ? -8.144 17.506 21.852 1.00 85.00 139 ALA A N 1
ATOM 1120 C CA . ALA A 1 139 ? -9.524 17.347 22.307 1.00 85.00 139 ALA A CA 1
ATOM 1121 C C . ALA A 1 139 ? -9.665 16.194 23.319 1.00 85.00 139 ALA A C 1
ATOM 1123 O O . ALA A 1 139 ? -10.273 16.377 24.369 1.00 85.00 139 ALA A O 1
ATOM 1124 N N . LEU A 1 140 ? -9.046 15.038 23.049 1.00 81.44 140 LEU A N 1
ATOM 1125 C CA . LEU A 1 140 ? -9.014 13.910 23.990 1.00 81.44 140 LEU A CA 1
ATOM 1126 C C . LEU A 1 140 ? -8.301 14.264 25.296 1.00 81.44 140 LEU A C 1
ATOM 1128 O O . LEU A 1 140 ? -8.755 13.871 26.367 1.00 81.44 140 LEU A O 1
ATOM 1132 N N . ARG A 1 141 ? -7.204 15.024 25.220 1.00 85.19 141 ARG A N 1
ATOM 1133 C CA . ARG A 1 141 ? -6.475 15.491 26.399 1.00 85.19 141 ARG A CA 1
ATOM 1134 C C . ARG A 1 141 ? -7.336 16.418 27.252 1.00 85.19 141 ARG A C 1
ATOM 1136 O O . ARG A 1 141 ? -7.415 16.194 28.447 1.00 85.19 141 ARG A O 1
ATOM 1143 N N . LYS A 1 142 ? -8.045 17.377 26.647 1.00 90.06 142 LYS A N 1
ATOM 1144 C CA . LYS A 1 142 ? -8.986 18.252 27.369 1.00 90.06 142 LYS A CA 1
ATOM 1145 C C . LYS A 1 142 ? -10.092 17.467 28.075 1.00 90.06 142 LYS A C 1
ATOM 1147 O O . LYS A 1 142 ? -10.444 17.808 29.195 1.00 90.06 142 LYS A O 1
ATOM 1152 N N . ILE A 1 143 ? -10.621 16.417 27.443 1.00 83.50 143 ILE A N 1
ATOM 1153 C CA . ILE A 1 143 ? -11.610 15.525 28.072 1.00 83.50 143 ILE A CA 1
ATOM 1154 C C . ILE A 1 143 ? -10.981 14.782 29.260 1.00 83.50 143 ILE A C 1
ATOM 1156 O O . ILE A 1 143 ? -11.592 14.683 30.317 1.00 83.50 143 ILE A O 1
ATOM 1160 N N . ASN A 1 144 ? -9.746 14.294 29.118 1.00 77.50 144 ASN A N 1
ATOM 1161 C CA . ASN A 1 144 ? -9.027 13.630 30.207 1.00 77.50 144 ASN A CA 1
ATOM 1162 C C . ASN A 1 144 ? -8.691 14.578 31.372 1.00 77.50 144 ASN A C 1
ATOM 1164 O O . ASN A 1 144 ? -8.769 14.175 32.527 1.00 77.50 144 ASN A O 1
ATOM 1168 N N . ASP A 1 145 ? -8.333 15.827 31.076 1.00 86.06 145 ASP A N 1
ATOM 1169 C CA . ASP A 1 145 ? -8.066 16.851 32.087 1.00 86.06 145 ASP A CA 1
ATOM 1170 C C . ASP A 1 145 ? -9.363 17.183 32.854 1.00 86.06 145 ASP A C 1
ATOM 1172 O O . ASP A 1 145 ? -9.353 17.163 34.082 1.00 86.06 145 ASP A O 1
ATOM 1176 N N . ARG A 1 146 ? -10.505 17.322 32.157 1.00 81.31 146 ARG A N 1
ATOM 1177 C CA . ARG A 1 146 ? -11.836 17.445 32.790 1.00 81.31 146 ARG A CA 1
ATOM 1178 C C . ARG A 1 146 ? -12.187 16.244 33.666 1.00 81.31 146 ARG A C 1
ATOM 1180 O O . ARG A 1 146 ? -12.656 16.420 34.780 1.00 81.31 146 ARG A O 1
ATOM 1187 N N . PHE A 1 147 ? -11.909 15.022 33.210 1.00 72.00 147 PHE A N 1
ATOM 1188 C CA . PHE A 1 147 ? -12.071 13.821 34.040 1.00 72.00 147 PHE A CA 1
ATOM 1189 C C . PHE A 1 147 ? -11.219 13.867 35.308 1.00 72.00 147 PHE A C 1
ATOM 1191 O O . PHE A 1 147 ? -11.680 13.454 36.371 1.00 72.00 147 PHE A O 1
ATOM 1198 N N . SER A 1 148 ? -9.972 14.329 35.203 1.00 76.75 148 SER A N 1
ATOM 1199 C CA . SER A 1 148 ? -9.091 14.463 36.360 1.00 76.75 148 SER A CA 1
ATOM 1200 C C . SER A 1 148 ? -9.621 15.512 37.335 1.00 76.75 148 SER A C 1
ATOM 1202 O O . SER A 1 148 ? -9.578 15.277 38.538 1.00 76.75 148 SER A O 1
ATOM 1204 N N . GLU A 1 149 ? -10.134 16.636 36.831 1.00 80.62 149 GLU A N 1
ATOM 1205 C CA . GLU A 1 149 ? -10.778 17.677 37.639 1.00 80.62 149 GLU A CA 1
ATOM 1206 C C . GLU A 1 149 ? -12.035 17.142 38.334 1.00 80.62 149 GLU A C 1
ATOM 1208 O O . GLU A 1 149 ? -12.164 17.317 39.540 1.00 80.62 149 GLU A O 1
ATOM 1213 N N . LEU A 1 150 ? -12.883 16.382 37.635 1.00 70.12 150 LEU A N 1
ATOM 1214 C CA . LEU A 1 150 ? -14.068 15.730 38.207 1.00 70.12 150 LEU A CA 1
ATOM 1215 C C . LEU A 1 150 ? -13.734 14.698 39.279 1.00 70.12 150 LEU A C 1
ATOM 1217 O O . LEU A 1 150 ? -14.350 14.660 40.339 1.00 70.12 150 LEU A O 1
ATOM 1221 N N . THR A 1 151 ? -12.710 13.881 39.031 1.00 68.44 151 THR A N 1
ATOM 1222 C CA . THR A 1 151 ? -12.254 12.870 39.996 1.00 68.44 151 THR A CA 1
ATOM 1223 C C . THR A 1 151 ? -11.742 13.526 41.285 1.00 68.44 151 THR A C 1
ATOM 1225 O O . THR A 1 151 ? -11.835 12.932 42.357 1.00 68.44 151 THR A O 1
ATOM 1228 N N . ILE A 1 152 ? -11.200 14.747 41.191 1.00 72.06 152 ILE A N 1
ATOM 1229 C CA . ILE A 1 152 ? -10.761 15.548 42.342 1.00 72.06 152 ILE A CA 1
ATOM 1230 C C . ILE A 1 152 ? -11.944 16.284 42.986 1.00 72.06 152 ILE A C 1
ATOM 1232 O O . ILE A 1 152 ? -11.980 16.415 44.210 1.00 72.06 152 ILE A O 1
ATOM 1236 N N . ALA A 1 153 ? -12.895 16.764 42.183 1.00 68.56 153 ALA A N 1
ATOM 1237 C CA . ALA A 1 153 ? -14.014 17.573 42.640 1.00 68.56 153 ALA A CA 1
ATOM 1238 C C . ALA A 1 153 ? -15.076 16.756 43.388 1.00 68.56 153 ALA A C 1
ATOM 1240 O O . ALA A 1 153 ? -15.758 17.319 44.243 1.00 68.56 153 ALA A O 1
A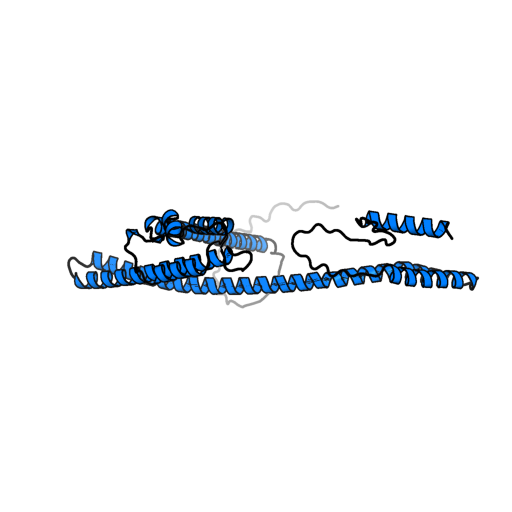TOM 1241 N N . GLU A 1 154 ? -15.224 15.449 43.123 1.00 52.94 154 GLU A N 1
ATOM 1242 C CA . GLU A 1 154 ? -16.498 14.809 43.441 1.00 52.94 154 GLU A CA 1
ATOM 1243 C C . GLU A 1 154 ? -16.481 13.413 44.071 1.00 52.94 154 GLU A C 1
ATOM 1245 O O . GLU A 1 154 ? -16.319 12.369 43.444 1.00 52.94 154 GLU A O 1
ATOM 1250 N N . LYS A 1 155 ? -16.888 13.437 45.344 1.00 55.62 155 LYS A N 1
ATOM 1251 C CA . LYS A 1 155 ? -17.940 12.571 45.898 1.00 55.62 155 LYS A CA 1
ATOM 1252 C C . LYS A 1 155 ? -19.378 13.024 45.481 1.00 55.62 155 LYS A C 1
ATOM 1254 O O . LYS A 1 155 ? -20.321 12.650 46.168 1.00 55.62 155 LYS A O 1
ATOM 1259 N N . GLY A 1 156 ? -19.548 13.850 44.436 1.00 56.28 156 GLY A N 1
ATOM 1260 C CA . GLY A 1 156 ? -20.752 14.651 44.108 1.00 56.28 156 GLY A CA 1
ATOM 1261 C C . GLY A 1 156 ? -21.600 14.212 42.894 1.00 56.28 156 GLY A C 1
ATOM 1262 O O . GLY A 1 156 ? -22.626 13.573 43.087 1.00 56.28 156 GLY A O 1
ATOM 1263 N N . ASP A 1 157 ? -21.217 14.517 41.658 1.00 61.94 157 ASP A N 1
ATOM 1264 C CA . ASP A 1 157 ? -22.024 14.412 40.438 1.00 61.94 157 ASP A CA 1
ATOM 1265 C C . ASP A 1 157 ? -21.681 13.155 39.646 1.00 61.94 157 ASP A C 1
ATOM 1267 O O . ASP A 1 157 ? -20.924 13.094 38.671 1.00 61.94 157 ASP A O 1
ATOM 1271 N N . VAL A 1 158 ? -22.410 12.110 40.017 1.00 71.50 158 VAL A N 1
ATOM 1272 C CA . VAL A 1 158 ? -22.630 10.930 39.177 1.00 71.50 158 VAL A CA 1
ATOM 1273 C C . VAL A 1 158 ? -23.094 11.330 37.765 1.00 71.50 158 VAL A C 1
ATOM 1275 O O . VAL A 1 158 ? -22.791 10.635 36.795 1.00 71.50 158 VAL A O 1
ATOM 1278 N N . GLU A 1 159 ? -23.796 12.455 37.625 1.00 74.94 159 GLU A N 1
ATOM 1279 C CA . GLU A 1 159 ? -24.363 12.918 36.361 1.00 74.94 159 GLU A CA 1
ATOM 1280 C C . GLU A 1 159 ? -23.281 13.374 35.367 1.00 74.94 159 GLU A C 1
ATOM 1282 O O . GLU A 1 159 ? -23.274 12.912 34.219 1.00 74.94 159 GLU A O 1
ATOM 1287 N N . GLU A 1 160 ? -22.277 14.143 35.802 1.00 72.31 160 GLU A N 1
ATOM 1288 C CA . GLU A 1 160 ? -21.171 14.529 34.921 1.00 72.31 160 GLU A CA 1
ATOM 1289 C C . GLU A 1 160 ? -20.342 13.299 34.522 1.00 72.31 160 GLU A C 1
ATOM 1291 O O . GLU A 1 160 ? -20.089 13.093 33.332 1.00 72.31 160 GLU A O 1
ATOM 1296 N N . LEU A 1 161 ? -20.058 12.384 35.457 1.00 74.00 161 LEU A N 1
ATOM 1297 C CA . LEU A 1 161 ? -19.390 11.111 35.157 1.00 74.00 161 LEU A CA 1
ATOM 1298 C C . LEU A 1 161 ? -20.143 10.282 34.100 1.00 74.00 161 LEU A C 1
ATOM 1300 O O . LEU A 1 161 ? -19.518 9.722 33.191 1.00 74.00 161 LEU A O 1
ATOM 1304 N N . THR A 1 162 ? -21.477 10.204 34.175 1.00 79.38 162 THR A N 1
ATOM 1305 C CA . THR A 1 162 ? -22.270 9.485 33.162 1.00 79.38 162 THR A CA 1
ATOM 1306 C C . THR A 1 162 ? -22.172 10.133 31.784 1.00 79.38 162 THR A C 1
ATOM 1308 O O . THR A 1 162 ? -22.047 9.412 30.786 1.00 79.38 162 THR A O 1
ATOM 1311 N N . SER A 1 163 ? -22.146 11.469 31.720 1.00 82.25 163 SER A N 1
ATOM 1312 C CA . SER A 1 163 ? -21.983 12.206 30.465 1.00 82.25 163 SER A CA 1
ATOM 1313 C C . SER A 1 163 ? -20.639 11.883 29.807 1.00 82.25 163 SER A C 1
ATOM 1315 O O . SER A 1 163 ? -20.590 11.529 28.625 1.00 82.25 163 SER A O 1
ATOM 1317 N N . VAL A 1 164 ? -19.550 11.855 30.582 1.00 77.38 164 VAL A N 1
ATOM 1318 C CA . VAL A 1 164 ? -18.229 11.607 30.010 1.00 77.38 164 VAL A CA 1
ATOM 1319 C C . VAL A 1 164 ? -18.020 10.126 29.657 1.00 77.38 164 VAL A C 1
ATOM 1321 O O . VAL A 1 164 ? -17.374 9.802 28.657 1.00 77.38 164 VAL A O 1
ATOM 1324 N N . ILE A 1 165 ? -18.631 9.189 30.393 1.00 80.56 165 ILE A N 1
ATOM 1325 C CA . ILE A 1 165 ? -18.679 7.772 29.985 1.00 80.56 165 ILE A CA 1
ATOM 1326 C C . ILE A 1 165 ? -19.420 7.615 28.646 1.00 80.56 165 ILE A C 1
ATOM 1328 O O . ILE A 1 165 ? -18.987 6.830 27.791 1.00 80.56 165 ILE A O 1
ATOM 1332 N N . ALA A 1 166 ? -20.510 8.357 28.431 1.00 85.94 166 ALA A N 1
ATOM 1333 C CA . ALA A 1 166 ? -21.231 8.351 27.162 1.00 85.94 166 ALA A CA 1
ATOM 1334 C C . ALA A 1 166 ? -20.361 8.895 26.013 1.00 85.94 166 ALA A C 1
ATOM 1336 O O . ALA A 1 166 ? -20.290 8.266 24.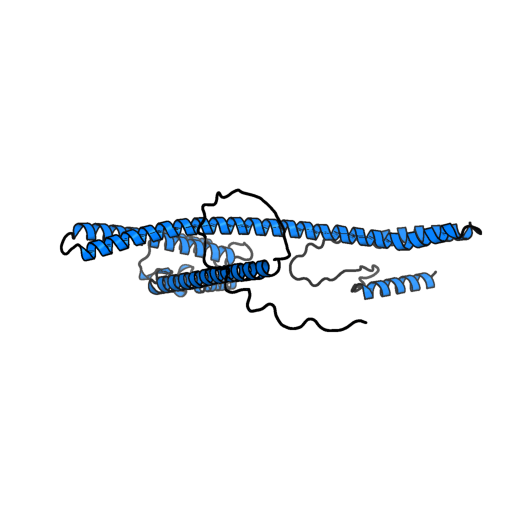951 1.00 85.94 166 ALA A O 1
ATOM 1337 N N . GLU A 1 167 ? -19.618 9.982 26.241 1.00 83.56 167 GLU A N 1
ATOM 1338 C CA . GLU A 1 167 ? -18.651 10.511 25.271 1.00 83.56 167 GLU A CA 1
ATOM 1339 C C . GLU A 1 167 ? -17.535 9.508 24.951 1.00 83.56 167 GLU A C 1
ATOM 1341 O O . GLU A 1 167 ? -17.233 9.262 23.779 1.00 83.56 167 GLU A O 1
ATOM 1346 N N . LEU A 1 168 ? -16.955 8.855 25.963 1.00 77.44 168 LEU A N 1
ATOM 1347 C CA . LEU A 1 168 ? -15.936 7.821 25.764 1.00 77.44 168 LEU A CA 1
ATOM 1348 C C . LEU A 1 168 ? -16.470 6.638 24.956 1.00 77.44 168 LEU A C 1
ATOM 1350 O O . LEU A 1 168 ? -15.768 6.105 24.089 1.00 77.44 168 LEU A O 1
ATOM 1354 N N . LYS A 1 169 ? -17.715 6.222 25.204 1.00 81.75 169 LYS A N 1
ATOM 1355 C CA . LYS A 1 169 ? -18.371 5.156 24.440 1.00 81.75 169 LYS A CA 1
ATOM 1356 C C . LYS A 1 169 ? -18.526 5.551 22.972 1.00 81.75 169 LYS A C 1
ATOM 1358 O O . LYS A 1 169 ? -18.259 4.729 22.091 1.00 81.75 169 LYS A O 1
ATOM 1363 N N . GLU A 1 170 ? -18.887 6.802 22.708 1.00 85.56 170 GLU A N 1
ATOM 1364 C CA . GLU A 1 170 ? -19.024 7.340 21.356 1.00 85.56 170 GLU A CA 1
ATOM 1365 C C . GLU A 1 170 ? -17.676 7.466 20.633 1.00 85.56 170 GLU A C 1
ATOM 1367 O O . GLU A 1 170 ? -17.540 7.073 19.471 1.00 85.56 170 GLU A O 1
ATOM 1372 N N . ILE A 1 171 ? -16.638 7.931 21.326 1.00 79.62 171 ILE A N 1
ATOM 1373 C CA . ILE A 1 171 ? -15.268 7.976 20.802 1.00 79.62 171 ILE A CA 1
ATOM 1374 C C . ILE A 1 171 ? -14.783 6.565 20.466 1.00 79.62 171 ILE A C 1
ATOM 1376 O O . ILE A 1 171 ? -14.244 6.336 19.383 1.00 79.62 171 ILE A O 1
ATOM 1380 N N . ASN A 1 172 ? -15.012 5.595 21.353 1.00 79.00 172 ASN A N 1
ATOM 1381 C CA . ASN A 1 172 ? -14.631 4.203 21.131 1.00 79.00 172 ASN A CA 1
ATOM 1382 C C . ASN A 1 172 ? -15.390 3.596 19.935 1.00 79.00 172 ASN A C 1
ATOM 1384 O O . ASN A 1 172 ? -14.815 2.843 19.147 1.00 79.00 172 ASN A O 1
ATOM 1388 N N . ARG A 1 173 ? -16.663 3.969 19.731 1.00 84.94 173 ARG A N 1
ATOM 1389 C CA . ARG A 1 173 ? -17.427 3.605 18.526 1.00 84.94 173 ARG A CA 1
ATOM 1390 C C . ARG A 1 173 ? -16.765 4.156 17.260 1.00 84.94 173 ARG A C 1
ATOM 1392 O O . ARG A 1 173 ? -16.460 3.374 16.359 1.00 84.94 173 ARG A O 1
ATOM 1399 N N . LYS A 1 174 ? -16.444 5.453 17.231 1.00 84.81 174 LYS A N 1
ATOM 1400 C CA . LYS A 1 174 ? -15.753 6.100 16.100 1.00 84.81 174 LYS A CA 1
ATOM 1401 C C . LYS A 1 174 ? -14.371 5.495 15.839 1.00 84.81 174 LYS A C 1
ATOM 1403 O O . LYS A 1 174 ? -14.012 5.253 14.691 1.00 84.81 174 LYS A O 1
ATOM 1408 N N . MET A 1 175 ? -13.600 5.186 16.883 1.00 79.69 175 MET A N 1
ATOM 1409 C CA . MET A 1 175 ? -12.299 4.516 16.745 1.00 79.69 175 MET A CA 1
ATOM 1410 C C . MET A 1 175 ? -12.438 3.121 16.130 1.00 79.69 175 MET A C 1
ATOM 1412 O O . MET A 1 175 ? -11.655 2.760 15.253 1.00 79.69 175 MET A O 1
ATOM 1416 N N . LYS A 1 176 ? -13.457 2.350 16.530 1.00 83.81 176 LYS A N 1
ATOM 1417 C CA . LYS A 1 176 ? -13.749 1.043 15.924 1.00 83.81 176 LYS A CA 1
ATOM 1418 C C . LYS A 1 176 ? -14.133 1.166 14.449 1.00 83.81 176 LYS A C 1
ATOM 1420 O O . LYS A 1 176 ? -13.724 0.321 13.662 1.00 83.81 176 LYS A O 1
ATOM 1425 N N . GLU A 1 177 ? -14.896 2.184 14.058 1.00 87.38 177 GLU A N 1
ATOM 1426 C CA . GLU A 1 177 ? -15.245 2.434 12.649 1.00 87.38 177 GLU A CA 1
ATOM 1427 C C . GLU A 1 177 ? -14.031 2.821 11.801 1.00 87.38 177 GLU A C 1
ATOM 1429 O O . GLU A 1 177 ? -13.861 2.304 10.693 1.00 87.38 177 GLU A O 1
ATOM 1434 N N . VAL A 1 178 ? -13.148 3.668 12.336 1.00 85.44 178 VAL A N 1
ATOM 1435 C CA . VAL A 1 178 ? -11.882 4.017 11.677 1.00 85.44 178 VAL A CA 1
ATOM 1436 C C . VAL A 1 178 ? -11.007 2.775 11.518 1.00 85.44 178 VAL A C 1
ATOM 1438 O O . VAL A 1 178 ? -10.541 2.508 10.414 1.00 85.44 178 VAL A O 1
ATOM 1441 N N . ALA A 1 179 ? -10.859 1.966 12.571 1.00 85.00 179 ALA A N 1
ATOM 1442 C CA . ALA A 1 179 ? -10.083 0.729 12.517 1.00 85.00 179 ALA A CA 1
ATOM 1443 C C . ALA A 1 179 ? -10.657 -0.272 11.499 1.00 85.00 179 ALA A C 1
ATOM 1445 O O . ALA A 1 179 ? -9.908 -0.886 10.744 1.00 85.00 179 ALA A O 1
ATOM 1446 N N . LYS A 1 180 ? -11.988 -0.412 11.416 1.00 89.38 180 LYS A N 1
ATOM 1447 C CA . LYS A 1 180 ? -12.635 -1.228 10.373 1.00 89.38 180 LYS A CA 1
ATOM 1448 C C . LYS A 1 180 ? -12.327 -0.706 8.974 1.00 89.38 180 LYS A C 1
ATOM 1450 O O . LYS A 1 180 ? -12.001 -1.497 8.096 1.00 89.38 180 LYS A O 1
ATOM 1455 N N . SER A 1 181 ? -12.420 0.605 8.770 1.00 90.25 181 SER A N 1
ATOM 1456 C CA . SER A 1 181 ? -12.133 1.228 7.474 1.00 90.25 181 SER A CA 1
ATOM 1457 C C . SER A 1 181 ? -10.674 1.019 7.063 1.00 90.25 181 SER A C 1
ATOM 1459 O O . SER A 1 181 ? -10.398 0.728 5.903 1.00 90.25 181 SER A O 1
ATOM 1461 N N . GLU A 1 182 ? -9.745 1.101 8.016 1.00 88.19 182 GLU A N 1
ATOM 1462 C CA . GLU A 1 182 ? -8.326 0.820 7.791 1.00 88.19 182 GLU A CA 1
ATOM 1463 C C . GLU A 1 182 ? -8.090 -0.646 7.411 1.00 88.19 182 GLU A C 1
ATOM 1465 O O . GLU A 1 182 ? -7.377 -0.911 6.445 1.00 88.19 182 GLU A O 1
ATOM 1470 N N . ILE A 1 183 ? -8.739 -1.593 8.102 1.00 90.81 183 ILE A N 1
ATOM 1471 C CA . ILE A 1 183 ? -8.680 -3.021 7.755 1.00 90.81 183 ILE A CA 1
ATOM 1472 C C . ILE A 1 183 ? -9.202 -3.242 6.336 1.00 90.81 183 ILE A C 1
ATOM 1474 O O . ILE A 1 183 ? -8.522 -3.885 5.545 1.00 90.81 183 ILE A O 1
ATOM 1478 N N . ILE A 1 184 ? -10.366 -2.682 5.993 1.00 93.50 184 ILE A N 1
ATOM 1479 C CA . ILE A 1 184 ? -10.953 -2.804 4.652 1.00 93.50 184 ILE A CA 1
ATOM 1480 C C . ILE A 1 184 ? -9.998 -2.246 3.597 1.00 93.50 184 ILE A C 1
ATOM 1482 O O . ILE A 1 184 ? -9.704 -2.925 2.618 1.00 93.50 184 ILE A O 1
ATOM 1486 N N . ASN A 1 185 ? -9.468 -1.041 3.807 1.00 92.06 185 ASN A N 1
ATOM 1487 C CA . ASN A 1 185 ? -8.554 -0.415 2.860 1.00 92.06 185 ASN A CA 1
ATOM 1488 C C . ASN A 1 185 ? -7.248 -1.205 2.707 1.00 92.06 185 ASN A C 1
ATOM 1490 O O . ASN A 1 185 ? -6.733 -1.358 1.601 1.00 92.06 185 ASN A O 1
ATOM 1494 N N . SER A 1 186 ? -6.723 -1.739 3.810 1.00 90.81 186 SER A N 1
ATOM 1495 C CA . SER A 1 186 ? -5.552 -2.611 3.798 1.00 90.81 186 SER A CA 1
ATOM 1496 C C . SER A 1 186 ? -5.828 -3.904 3.031 1.00 90.81 186 SER A C 1
ATOM 1498 O O . SER A 1 186 ? -4.977 -4.335 2.258 1.00 90.81 186 SER A O 1
ATOM 1500 N N . LEU A 1 187 ? -7.024 -4.476 3.197 1.00 92.38 187 LEU A N 1
ATOM 1501 C CA . LEU A 1 187 ? -7.474 -5.690 2.523 1.00 92.38 187 LEU A CA 1
ATOM 1502 C C . LEU A 1 187 ? -7.596 -5.471 1.017 1.00 92.38 187 LEU A C 1
ATOM 1504 O O . LEU A 1 187 ? -6.977 -6.207 0.257 1.00 92.38 187 LEU A O 1
ATOM 1508 N N . VAL A 1 188 ? -8.261 -4.396 0.593 1.00 94.06 188 VAL A N 1
ATOM 1509 C CA . VAL A 1 188 ? -8.343 -3.996 -0.820 1.00 94.06 188 VAL A CA 1
ATOM 1510 C C . VAL A 1 188 ? -6.952 -3.741 -1.397 1.00 94.06 188 VAL A C 1
ATOM 1512 O O . VAL A 1 188 ? -6.602 -4.307 -2.424 1.00 94.06 188 VAL A O 1
ATOM 1515 N N . SER A 1 189 ? -6.127 -2.945 -0.712 1.00 93.75 189 SER A N 1
ATOM 1516 C CA . SER A 1 189 ? -4.789 -2.601 -1.201 1.00 93.75 189 SER A CA 1
ATOM 1517 C C . SER A 1 189 ? -3.885 -3.826 -1.316 1.00 93.75 189 SER A C 1
ATOM 1519 O O . SER A 1 189 ? -3.115 -3.918 -2.257 1.00 93.75 189 SER A O 1
ATOM 1521 N N . ALA A 1 190 ? -3.932 -4.750 -0.353 1.00 93.44 190 ALA A N 1
ATOM 1522 C CA . ALA A 1 190 ? -3.127 -5.966 -0.410 1.00 93.44 190 ALA A CA 1
ATOM 1523 C C . ALA A 1 190 ? -3.608 -6.904 -1.522 1.00 93.44 190 ALA A C 1
ATOM 1525 O O . ALA A 1 190 ? -2.778 -7.488 -2.203 1.00 93.44 190 ALA A O 1
ATOM 1526 N N . THR A 1 191 ? -4.923 -6.989 -1.737 1.00 93.50 191 THR A N 1
ATOM 1527 C CA . THR A 1 191 ? -5.521 -7.786 -2.818 1.00 93.50 191 THR A CA 1
ATOM 1528 C C . THR A 1 191 ? -5.069 -7.266 -4.182 1.00 93.50 191 THR A C 1
ATOM 1530 O O . THR A 1 191 ? -4.509 -8.023 -4.958 1.00 93.50 191 THR A O 1
ATOM 1533 N N . LEU A 1 192 ? -5.190 -5.955 -4.419 1.00 93.56 192 LEU A N 1
ATOM 1534 C CA . LEU A 1 192 ? -4.761 -5.312 -5.669 1.00 93.56 192 LEU A CA 1
ATOM 1535 C C .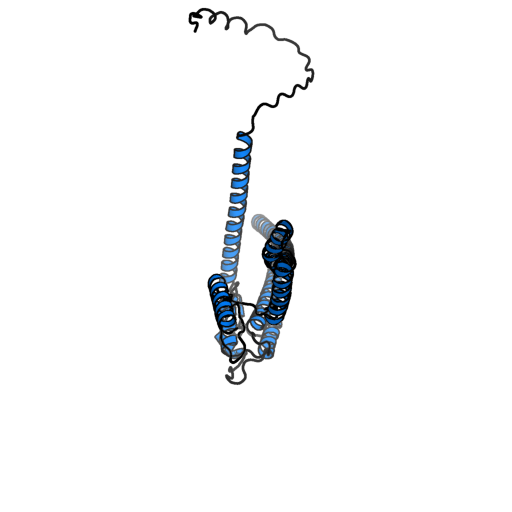 LEU A 1 192 ? -3.244 -5.343 -5.903 1.00 93.56 192 LEU A C 1
ATOM 1537 O O . LEU A 1 192 ? -2.806 -5.170 -7.028 1.00 93.56 192 LEU A O 1
ATOM 1541 N N . LEU A 1 193 ? -2.441 -5.467 -4.843 1.00 93.75 193 LEU A N 1
ATOM 1542 C CA . LEU A 1 193 ? -0.982 -5.579 -4.950 1.00 93.75 193 LEU A CA 1
ATOM 1543 C C . LEU A 1 193 ? -0.498 -7.025 -5.088 1.00 93.75 193 LEU A C 1
ATOM 1545 O O . LEU A 1 193 ? 0.687 -7.211 -5.332 1.00 93.75 193 LEU A O 1
ATOM 1549 N N . SER A 1 194 ? -1.356 -8.014 -4.821 1.00 94.12 194 SER A N 1
ATOM 1550 C CA . SER A 1 194 ? -0.998 -9.431 -4.971 1.00 94.12 194 SER A CA 1
ATOM 1551 C C . SER A 1 194 ? -1.357 -9.972 -6.353 1.00 94.12 194 SER A C 1
ATOM 1553 O O . SER A 1 194 ? -0.829 -11.011 -6.708 1.00 94.12 194 SER A O 1
ATOM 1555 N N . ASP A 1 195 ? -2.251 -9.286 -7.068 1.00 95.31 195 ASP A N 1
ATOM 1556 C CA . ASP A 1 195 ? -2.654 -9.552 -8.451 1.00 95.31 195 ASP A CA 1
ATOM 1557 C C . ASP A 1 195 ? -1.620 -8.906 -9.392 1.00 95.31 195 ASP A C 1
ATOM 1559 O O . ASP A 1 195 ? -1.674 -7.701 -9.668 1.00 95.31 195 ASP A O 1
ATOM 1563 N N . ASP A 1 196 ? -0.598 -9.682 -9.764 1.00 92.44 196 ASP A N 1
ATOM 1564 C CA . ASP A 1 196 ? 0.537 -9.190 -10.557 1.00 92.44 196 ASP A CA 1
ATOM 1565 C C . ASP A 1 196 ? 0.214 -9.140 -12.062 1.00 92.44 196 ASP A C 1
ATOM 1567 O O . ASP A 1 196 ? 0.806 -8.337 -12.797 1.00 92.44 196 ASP A O 1
ATOM 1571 N N . ASP A 1 197 ? -0.705 -9.984 -12.533 1.00 94.81 197 ASP A N 1
ATOM 1572 C CA . ASP A 1 197 ? -1.080 -10.118 -13.943 1.00 94.81 197 ASP A CA 1
ATOM 1573 C C . ASP A 1 197 ? -2.353 -9.340 -14.327 1.00 94.81 197 ASP A C 1
ATOM 1575 O O . ASP A 1 197 ? -2.536 -9.013 -15.506 1.00 94.81 197 ASP A O 1
ATOM 1579 N N . GLY A 1 198 ? -3.160 -8.929 -13.347 1.00 94.06 198 GLY A N 1
ATOM 1580 C CA . GLY A 1 198 ? -4.348 -8.102 -13.529 1.00 94.06 198 GLY A CA 1
ATOM 1581 C C . GLY A 1 198 ? -5.552 -8.878 -14.055 1.00 94.06 198 GLY A C 1
ATOM 1582 O O . GLY A 1 198 ? -6.415 -8.274 -14.703 1.00 94.06 198 GLY A O 1
ATOM 1583 N N . ASP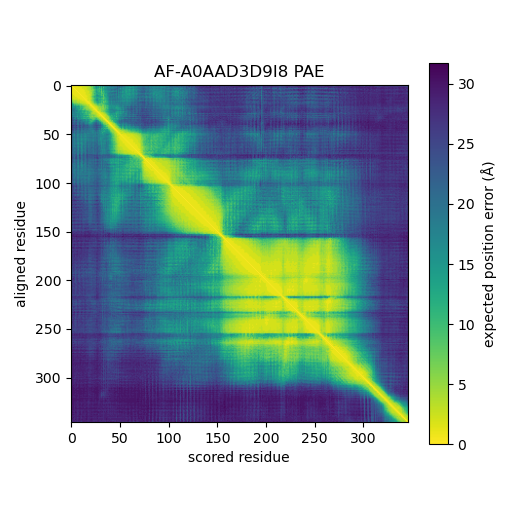 A 1 199 ? -5.603 -10.194 -13.839 1.00 94.44 199 ASP A N 1
ATOM 1584 C CA . ASP A 1 199 ? -6.690 -11.052 -14.314 1.00 94.44 199 ASP A CA 1
ATOM 1585 C C . ASP A 1 199 ? -7.867 -11.162 -13.318 1.00 94.44 199 ASP A C 1
ATOM 1587 O O . ASP A 1 199 ? -8.927 -11.694 -13.664 1.00 94.44 199 ASP A O 1
ATOM 1591 N N . PHE A 1 200 ? -7.725 -10.574 -12.121 1.00 95.31 200 PHE A N 1
ATOM 1592 C CA . PHE A 1 200 ? -8.674 -10.622 -11.000 1.00 95.31 200 PHE A CA 1
ATOM 1593 C C . PHE A 1 200 ? -8.889 -12.017 -10.373 1.00 95.31 200 PHE A C 1
ATOM 1595 O O . PHE A 1 200 ? -9.817 -12.198 -9.562 1.00 95.31 200 PHE A O 1
ATOM 1602 N N . TYR A 1 201 ? -8.029 -12.984 -10.687 1.00 95.44 201 TYR A N 1
ATOM 1603 C CA . TYR A 1 201 ? -7.953 -14.307 -10.082 1.00 95.44 201 TYR A CA 1
ATOM 1604 C C . TYR A 1 201 ? -6.664 -14.441 -9.284 1.00 95.44 201 TYR A C 1
ATOM 1606 O O . TYR A 1 201 ? -5.565 -14.424 -9.802 1.00 95.44 201 TYR A O 1
ATOM 1614 N N . ILE A 1 202 ? -6.800 -14.659 -7.980 1.00 95.06 202 ILE A N 1
ATOM 1615 C CA . ILE A 1 202 ? -5.631 -14.808 -7.120 1.00 95.06 202 ILE A CA 1
ATOM 1616 C C . ILE A 1 202 ? -5.193 -16.266 -7.140 1.00 95.06 202 ILE A C 1
ATOM 1618 O O . ILE A 1 202 ? -5.870 -17.134 -6.569 1.00 95.06 202 ILE A O 1
ATOM 1622 N N . GLY A 1 203 ? -4.056 -16.516 -7.784 1.00 95.25 203 GLY A N 1
ATOM 1623 C CA . GLY A 1 203 ? -3.401 -17.816 -7.824 1.00 95.25 203 GLY A CA 1
ATOM 1624 C C . GLY A 1 203 ? -2.852 -18.244 -6.458 1.00 95.25 203 GLY A C 1
ATOM 1625 O O . GLY A 1 203 ? -2.883 -17.507 -5.472 1.00 95.25 203 GLY A O 1
ATOM 1626 N N . HIS A 1 204 ? -2.307 -19.460 -6.364 1.00 94.62 204 HIS A N 1
ATOM 1627 C CA . HIS A 1 204 ? -1.982 -20.054 -5.060 1.00 94.62 204 HIS A CA 1
ATOM 1628 C C . HIS A 1 204 ? -0.828 -19.307 -4.398 1.00 94.62 204 HIS A C 1
ATOM 1630 O O . HIS A 1 204 ? -0.883 -18.951 -3.222 1.00 94.62 204 HIS A O 1
ATOM 1636 N N . ALA A 1 205 ? 0.206 -19.026 -5.193 1.00 94.00 205 ALA A N 1
ATOM 1637 C CA . ALA A 1 205 ? 1.370 -18.270 -4.757 1.00 94.00 205 ALA A CA 1
ATOM 1638 C C . ALA A 1 205 ? 0.993 -16.837 -4.345 1.00 94.00 205 ALA A C 1
ATOM 1640 O O . ALA A 1 205 ? 1.438 -16.355 -3.303 1.00 94.00 205 ALA A O 1
ATOM 1641 N N . GLU A 1 206 ? 0.127 -16.177 -5.114 1.00 95.31 206 GLU A N 1
ATOM 1642 C CA . GLU A 1 206 ? -0.371 -14.832 -4.813 1.00 95.31 206 GLU A CA 1
ATOM 1643 C C . GLU A 1 206 ? -1.236 -14.820 -3.552 1.00 95.31 206 GLU A C 1
ATOM 1645 O O . GLU A 1 206 ? -1.130 -13.916 -2.724 1.00 95.31 206 GLU A O 1
ATOM 1650 N N . PHE A 1 207 ? -2.037 -15.864 -3.338 1.00 95.25 207 PHE A N 1
ATOM 1651 C CA . PHE A 1 207 ? -2.859 -16.016 -2.145 1.00 95.25 207 PHE A CA 1
ATOM 1652 C C . PHE A 1 207 ? -2.005 -16.210 -0.884 1.00 95.25 207 PHE A C 1
ATOM 1654 O O . PHE A 1 207 ? -2.287 -15.615 0.162 1.00 95.25 207 PHE A O 1
ATOM 1661 N N . GLU A 1 208 ? -0.922 -16.986 -0.967 1.00 94.88 208 GLU A N 1
ATOM 1662 C CA . GLU A 1 208 ? 0.055 -17.094 0.122 1.00 94.88 208 GLU A CA 1
ATOM 1663 C C . GLU A 1 208 ? 0.763 -15.756 0.382 1.00 94.88 208 GLU A C 1
ATOM 1665 O O . GLU A 1 208 ? 0.898 -15.338 1.538 1.00 94.88 208 GLU A O 1
ATOM 1670 N N . ASN A 1 209 ? 1.139 -15.027 -0.674 1.00 94.56 209 ASN A N 1
ATOM 1671 C CA . ASN A 1 209 ? 1.720 -13.686 -0.565 1.00 94.56 209 ASN A CA 1
ATOM 1672 C C . ASN A 1 209 ? 0.746 -12.681 0.068 1.00 94.56 209 ASN A C 1
ATOM 1674 O O . ASN A 1 209 ? 1.147 -11.859 0.900 1.00 94.56 209 ASN A O 1
ATOM 1678 N N . LEU A 1 210 ? -0.544 -12.786 -0.247 1.00 94.69 210 LEU A N 1
ATOM 1679 C CA . LEU A 1 210 ? -1.614 -11.996 0.349 1.00 94.69 210 LEU A CA 1
ATOM 1680 C C . LEU A 1 210 ? -1.746 -12.292 1.852 1.00 94.69 210 LEU A C 1
ATOM 1682 O O . LEU A 1 210 ? -1.793 -11.376 2.680 1.00 94.69 210 LEU A O 1
ATOM 1686 N N . ILE A 1 211 ? -1.736 -13.571 2.236 1.00 95.00 211 ILE A N 1
ATOM 1687 C CA . ILE A 1 211 ? -1.767 -14.007 3.641 1.00 95.00 211 ILE A CA 1
ATOM 1688 C C . ILE A 1 211 ? -0.538 -13.507 4.406 1.00 95.00 211 ILE A C 1
ATOM 1690 O O . ILE A 1 211 ? -0.668 -13.011 5.532 1.00 95.00 211 ILE A O 1
ATOM 1694 N N . LEU A 1 212 ? 0.652 -13.612 3.814 1.00 94.38 212 LEU A N 1
ATOM 1695 C CA . LEU A 1 212 ? 1.890 -13.091 4.391 1.00 94.38 212 LEU A CA 1
ATOM 1696 C C . LEU A 1 212 ? 1.827 -11.571 4.554 1.00 94.38 212 LEU A C 1
ATOM 1698 O O . LEU A 1 212 ? 2.165 -11.060 5.625 1.00 94.38 212 LEU A O 1
ATOM 1702 N N . SER A 1 213 ? 1.309 -10.861 3.553 1.00 92.50 213 SER A N 1
ATOM 1703 C CA . SER A 1 213 ? 1.104 -9.413 3.601 1.00 92.50 213 SER A CA 1
ATOM 1704 C C . SER A 1 213 ? 0.189 -9.010 4.759 1.00 92.50 213 SER A C 1
ATOM 1706 O O . SER A 1 213 ? 0.498 -8.063 5.488 1.00 92.50 213 SER A O 1
ATOM 1708 N N . PHE A 1 214 ? -0.885 -9.765 5.020 1.00 91.81 214 PHE A N 1
ATOM 1709 C CA . PHE A 1 214 ? -1.740 -9.525 6.187 1.00 91.81 214 PHE A CA 1
ATOM 1710 C C . PHE A 1 214 ? -1.052 -9.824 7.515 1.00 91.81 214 PHE A C 1
ATOM 1712 O O . PHE A 1 214 ? -1.207 -9.056 8.463 1.00 91.81 214 PHE A O 1
ATOM 1719 N N . LYS A 1 215 ? -0.253 -10.891 7.601 1.00 91.56 215 LYS A N 1
ATOM 1720 C CA . LYS A 1 215 ? 0.522 -11.198 8.814 1.00 91.56 215 LYS A CA 1
ATOM 1721 C C . LYS A 1 215 ? 1.556 -10.116 9.131 1.00 91.56 215 LYS A C 1
ATOM 1723 O O . LYS A 1 215 ? 1.774 -9.809 10.303 1.00 91.56 215 LYS A O 1
ATOM 1728 N N . GLN A 1 216 ? 2.192 -9.546 8.110 1.00 89.75 216 GLN A N 1
ATOM 1729 C CA . GLN A 1 216 ? 3.235 -8.534 8.281 1.00 89.75 216 GLN A CA 1
ATOM 1730 C C . GLN A 1 216 ? 2.662 -7.153 8.614 1.00 89.75 216 GLN A C 1
ATOM 1732 O O . GLN A 1 216 ? 3.224 -6.436 9.439 1.00 89.75 216 GLN A O 1
ATOM 1737 N N . ARG A 1 217 ? 1.518 -6.780 8.029 1.00 81.81 217 ARG A N 1
ATOM 1738 C CA . ARG A 1 217 ? 0.918 -5.442 8.174 1.00 81.81 217 ARG A CA 1
ATOM 1739 C C . ARG A 1 217 ? 0.106 -5.254 9.473 1.00 81.81 217 ARG A C 1
ATOM 1741 O O . ARG A 1 217 ? -0.722 -4.353 9.552 1.00 81.81 217 ARG A O 1
ATOM 1748 N N . ASN A 1 218 ? 0.328 -6.088 10.494 1.00 64.38 218 ASN A N 1
ATOM 1749 C CA . ASN A 1 218 ? -0.442 -6.122 11.745 1.00 64.38 218 ASN A CA 1
ATOM 1750 C C . ASN A 1 218 ? -0.283 -4.839 12.598 1.00 64.38 218 ASN A C 1
ATOM 1752 O O . ASN A 1 218 ? 0.468 -4.799 13.574 1.00 64.38 218 ASN A O 1
ATOM 1756 N N . THR A 1 219 ? -1.058 -3.799 12.291 1.00 66.69 219 THR A N 1
ATOM 1757 C CA . THR A 1 219 ? -1.241 -2.601 13.125 1.00 66.69 219 THR A CA 1
ATOM 1758 C C . THR A 1 219 ? -2.428 -2.786 14.082 1.00 66.69 219 THR A C 1
ATOM 1760 O O . THR A 1 219 ? -3.508 -2.239 13.901 1.00 66.69 219 THR A O 1
ATOM 1763 N N . GLY A 1 220 ? -2.251 -3.590 15.137 1.00 78.81 220 GLY A N 1
ATOM 1764 C CA . GLY A 1 220 ? -3.212 -3.656 16.256 1.00 78.81 220 GLY A CA 1
ATOM 1765 C C . GLY A 1 220 ? -4.428 -4.579 16.085 1.00 78.81 220 GLY A C 1
ATOM 1766 O O . GLY A 1 220 ? -5.331 -4.586 16.923 1.00 78.81 220 GLY A O 1
ATOM 1767 N N . TRP A 1 221 ? -4.452 -5.405 15.046 1.00 87.69 221 TRP A N 1
ATOM 1768 C CA . TRP A 1 221 ? -5.439 -6.468 14.860 1.00 87.69 221 TRP A CA 1
ATOM 1769 C C . TRP A 1 221 ? -4.746 -7.829 14.808 1.00 87.69 221 TRP A C 1
ATOM 1771 O O . TRP A 1 221 ? -3.573 -7.947 14.466 1.00 87.69 221 TRP A O 1
ATOM 1781 N N . ARG A 1 222 ? -5.475 -8.872 15.205 1.00 90.38 222 ARG A N 1
ATOM 1782 C CA . ARG A 1 222 ? -5.033 -10.263 15.136 1.00 90.38 222 ARG A CA 1
ATOM 1783 C C . ARG A 1 222 ? -5.729 -10.929 13.959 1.00 90.38 222 ARG A C 1
ATOM 1785 O O . ARG A 1 222 ? -6.949 -11.112 13.976 1.00 90.38 222 ARG A O 1
ATOM 1792 N N . PHE A 1 223 ? -4.937 -11.279 12.954 1.00 93.75 223 PHE A N 1
ATOM 1793 C CA . PHE A 1 223 ? -5.377 -12.025 11.785 1.00 93.75 223 PHE A CA 1
ATOM 1794 C C . PHE A 1 223 ? -5.513 -13.516 12.101 1.00 93.75 223 PHE A C 1
ATOM 1796 O O . PHE A 1 223 ? -4.545 -14.162 12.506 1.00 93.75 223 PHE A O 1
ATOM 1803 N N . LYS A 1 224 ? -6.704 -14.085 11.907 1.00 94.38 224 LYS A N 1
ATOM 1804 C CA . LYS A 1 224 ? -6.933 -15.528 12.042 1.00 94.38 224 LYS A CA 1
ATOM 1805 C C . LYS A 1 224 ? -6.904 -16.193 10.672 1.00 94.38 224 LYS A C 1
ATOM 1807 O O . LYS A 1 224 ? -7.950 -16.447 10.079 1.00 94.38 224 LYS A O 1
ATOM 1812 N N . GLU A 1 225 ? -5.705 -16.533 10.216 1.00 95.12 225 GLU A N 1
ATOM 1813 C CA . GLU A 1 225 ? -5.465 -17.163 8.911 1.00 95.12 225 GLU A CA 1
ATOM 1814 C C . GLU A 1 225 ? -6.371 -18.373 8.641 1.00 95.12 225 GLU A C 1
ATOM 1816 O O . GLU A 1 225 ? -7.000 -18.447 7.592 1.00 95.12 225 GLU A O 1
ATOM 1821 N N . ARG A 1 226 ? -6.511 -19.296 9.603 1.00 94.75 226 ARG A N 1
ATOM 1822 C CA . ARG A 1 226 ? -7.368 -20.485 9.432 1.00 94.75 226 ARG A CA 1
ATOM 1823 C C . ARG A 1 226 ? -8.819 -20.121 9.104 1.00 94.75 226 ARG A C 1
ATOM 1825 O O . ARG A 1 226 ? -9.446 -20.781 8.284 1.00 94.75 226 ARG A O 1
ATOM 1832 N N . LYS A 1 227 ? -9.345 -19.059 9.724 1.00 93.75 227 LYS A N 1
ATOM 1833 C CA . LYS A 1 227 ? -10.710 -18.579 9.463 1.00 93.75 227 LYS A CA 1
ATOM 1834 C C . LYS A 1 227 ? -10.808 -17.862 8.127 1.00 93.75 227 LYS A C 1
ATOM 1836 O O . LYS A 1 227 ? -11.813 -18.008 7.449 1.00 93.75 227 LYS A O 1
ATOM 1841 N N . PHE A 1 228 ? -9.768 -17.120 7.755 1.00 94.75 228 PHE A N 1
ATOM 1842 C CA . PHE A 1 228 ? -9.688 -16.476 6.450 1.00 94.75 228 PHE A CA 1
ATOM 1843 C C . PHE A 1 228 ? -9.727 -17.513 5.323 1.00 94.75 228 PHE A C 1
ATOM 1845 O O . PHE A 1 228 ? -10.599 -17.435 4.465 1.00 94.75 228 PHE A O 1
ATOM 1852 N N . ARG A 1 229 ? -8.876 -18.547 5.398 1.00 94.44 229 ARG A N 1
ATOM 1853 C CA . ARG A 1 229 ? -8.876 -19.675 4.452 1.00 94.44 229 ARG A CA 1
ATOM 1854 C C . ARG A 1 229 ? -10.234 -20.376 4.410 1.00 94.44 229 ARG A C 1
ATOM 1856 O O . ARG A 1 229 ? -10.782 -20.593 3.342 1.00 94.44 229 ARG A O 1
ATOM 1863 N N . SER A 1 230 ? -10.823 -20.652 5.576 1.00 92.50 230 SER A N 1
ATOM 1864 C CA . SER A 1 230 ? -12.147 -21.279 5.652 1.00 92.50 230 SER A CA 1
ATOM 1865 C C . SER A 1 230 ? -13.272 -20.429 5.049 1.00 92.50 230 SER A C 1
ATOM 1867 O O . SER A 1 230 ? -14.255 -21.005 4.598 1.00 92.50 230 SER A O 1
ATOM 1869 N N . TYR A 1 231 ? -13.171 -19.097 5.088 1.00 91.38 231 TYR A N 1
ATOM 1870 C CA . TYR A 1 231 ? -14.205 -18.192 4.577 1.00 91.38 231 TYR A CA 1
ATOM 1871 C C . TYR A 1 231 ? -14.119 -18.010 3.064 1.00 91.38 231 TYR A C 1
ATOM 1873 O O . TYR A 1 231 ? -15.146 -17.978 2.394 1.00 91.38 231 TYR A O 1
ATOM 1881 N N . ILE A 1 232 ? -12.900 -17.893 2.531 1.00 91.88 232 ILE A N 1
ATOM 1882 C CA . ILE A 1 232 ? -12.668 -17.832 1.083 1.00 91.88 232 ILE A CA 1
ATOM 1883 C C . ILE A 1 232 ? -13.132 -19.139 0.414 1.00 91.88 232 ILE A C 1
ATOM 1885 O O . ILE A 1 232 ? -13.647 -19.115 -0.698 1.00 91.88 232 ILE A O 1
ATOM 1889 N N . GLY A 1 233 ? -13.055 -20.257 1.140 1.00 86.56 233 GLY A N 1
ATOM 1890 C CA . GLY A 1 233 ? -13.500 -21.572 0.692 1.00 86.56 233 GLY A CA 1
ATOM 1891 C C . GLY A 1 233 ? -12.317 -22.503 0.454 1.00 86.56 233 GLY A C 1
ATOM 1892 O O . GLY A 1 233 ? -11.166 -22.159 0.729 1.00 86.56 233 GLY A O 1
ATOM 1893 N N . LYS A 1 234 ? -12.593 -23.721 -0.025 1.00 78.19 234 LYS A N 1
ATOM 1894 C CA . LYS A 1 234 ? -11.517 -24.596 -0.496 1.00 78.19 234 LYS A CA 1
ATOM 1895 C C . LYS A 1 234 ? -10.897 -23.929 -1.718 1.00 78.19 234 LYS A C 1
ATOM 1897 O O . LYS A 1 234 ? -11.587 -23.719 -2.709 1.00 78.19 234 LYS A O 1
ATOM 1902 N N . TYR A 1 235 ? -9.629 -23.568 -1.586 1.00 78.56 235 TYR A N 1
ATOM 1903 C CA . TYR A 1 235 ? -8.810 -23.099 -2.689 1.00 78.56 235 TYR A CA 1
ATOM 1904 C C . TYR A 1 235 ? -8.765 -24.219 -3.740 1.00 78.56 235 TYR A C 1
ATOM 1906 O O . TYR A 1 235 ? -8.315 -25.321 -3.427 1.00 78.56 235 TYR A O 1
ATOM 1914 N N . ASP A 1 236 ? -9.319 -23.965 -4.923 1.00 82.00 236 ASP A N 1
ATOM 1915 C CA . ASP A 1 236 ? -9.233 -24.873 -6.066 1.00 82.00 236 ASP A CA 1
ATOM 1916 C C . ASP A 1 236 ? -7.957 -24.505 -6.829 1.00 82.00 236 ASP A C 1
ATOM 1918 O O . ASP A 1 236 ? -7.839 -23.382 -7.325 1.00 82.00 236 ASP A O 1
ATOM 1922 N N . GLU A 1 237 ? -6.977 -25.412 -6.852 1.00 81.69 237 GLU A N 1
ATOM 1923 C CA . GLU A 1 237 ? -5.661 -25.146 -7.449 1.00 81.69 237 GLU A CA 1
ATOM 1924 C C . GLU A 1 237 ? -5.754 -24.753 -8.921 1.00 81.69 237 GLU A C 1
ATOM 1926 O O . GLU A 1 237 ? -4.950 -23.945 -9.379 1.00 81.69 237 GLU A O 1
ATOM 1931 N N . GLU A 1 238 ? -6.775 -25.245 -9.622 1.00 84.12 238 GLU A N 1
ATOM 1932 C CA . GLU A 1 238 ? -6.971 -24.984 -11.044 1.00 84.12 238 GLU A CA 1
ATOM 1933 C C . GLU A 1 238 ? -7.667 -23.648 -11.331 1.00 84.12 238 GLU A C 1
ATOM 1935 O O . GLU A 1 238 ? -7.484 -23.089 -12.409 1.00 84.12 238 GLU A O 1
ATOM 1940 N N . LYS A 1 239 ? -8.480 -23.132 -10.398 1.00 86.06 239 LYS A N 1
ATOM 1941 C CA . LYS A 1 239 ? -9.353 -21.964 -10.648 1.00 86.06 239 LYS A CA 1
ATOM 1942 C C . LYS A 1 239 ? -8.953 -20.704 -9.894 1.00 86.06 239 LYS A C 1
ATOM 1944 O O . LYS A 1 239 ? -9.446 -19.630 -10.227 1.00 86.06 239 LYS A O 1
ATOM 1949 N N . GLY A 1 240 ? -8.103 -20.823 -8.877 1.00 90.56 240 GLY A N 1
ATOM 1950 C CA . GLY A 1 240 ? -7.736 -19.693 -8.030 1.00 90.56 240 GLY A CA 1
ATOM 1951 C C . GLY A 1 240 ? -8.915 -19.128 -7.232 1.00 90.56 240 GLY A C 1
ATOM 1952 O O . GLY A 1 240 ? -10.004 -19.705 -7.152 1.00 90.56 240 GLY A O 1
ATOM 1953 N N . VAL A 1 241 ? -8.682 -17.987 -6.586 1.00 94.44 241 VAL A N 1
ATOM 1954 C CA . VAL A 1 241 ? -9.685 -17.269 -5.789 1.00 94.44 241 VAL A CA 1
ATOM 1955 C C . VAL A 1 241 ? -10.111 -16.022 -6.541 1.00 94.44 241 VAL A C 1
ATOM 1957 O O . VAL A 1 241 ? -9.332 -15.086 -6.695 1.00 94.44 241 VAL A O 1
ATOM 1960 N N . HIS A 1 242 ? -11.374 -15.976 -6.958 1.00 95.38 242 HIS A N 1
ATOM 1961 C CA . HIS A 1 242 ? -11.907 -14.789 -7.616 1.00 95.38 242 HIS A CA 1
ATOM 1962 C C . HIS A 1 242 ? -12.012 -13.619 -6.627 1.00 95.38 242 HIS A C 1
ATOM 1964 O O . HIS A 1 242 ? -12.504 -13.780 -5.499 1.00 95.38 242 HIS A O 1
ATOM 1970 N N . ILE A 1 243 ? -11.628 -12.416 -7.060 1.00 94.94 243 ILE A N 1
ATOM 1971 C CA . ILE A 1 243 ? -11.631 -11.210 -6.218 1.00 94.94 243 ILE A CA 1
ATOM 1972 C C . ILE A 1 243 ? -13.004 -10.904 -5.590 1.00 94.94 243 ILE A C 1
ATOM 1974 O O . ILE A 1 243 ? -13.094 -10.341 -4.496 1.00 94.94 243 ILE A O 1
ATOM 1978 N N . GLU A 1 244 ? -14.100 -11.337 -6.219 1.00 94.75 244 GLU A N 1
ATOM 1979 C CA . GLU A 1 244 ? -15.453 -11.205 -5.667 1.00 94.75 244 GLU A CA 1
ATOM 1980 C C . GLU A 1 244 ? -15.630 -11.894 -4.310 1.00 94.75 244 GLU A C 1
ATOM 1982 O O . GLU A 1 244 ? -16.372 -11.394 -3.462 1.00 94.75 244 GLU A O 1
ATOM 1987 N N . GLN A 1 245 ? -14.964 -13.027 -4.066 1.00 94.38 245 GLN A N 1
ATOM 1988 C CA . GLN A 1 245 ? -15.036 -13.719 -2.774 1.00 94.38 245 GLN A CA 1
ATOM 1989 C C . GLN A 1 245 ? -14.417 -12.861 -1.663 1.00 94.38 245 GLN A C 1
ATOM 1991 O O . GLN A 1 245 ? -14.956 -12.758 -0.556 1.00 94.38 245 GLN A O 1
ATOM 1996 N N . ILE A 1 246 ? -13.332 -12.161 -1.990 1.00 93.94 246 ILE A N 1
ATOM 1997 C CA . ILE A 1 246 ? -12.669 -11.204 -1.105 1.00 93.94 246 ILE A CA 1
ATOM 1998 C C . ILE A 1 246 ? -13.551 -9.965 -0.898 1.00 93.94 246 ILE A C 1
ATOM 2000 O O . ILE A 1 246 ? -13.698 -9.484 0.228 1.00 93.94 246 ILE A O 1
ATOM 2004 N N . MET A 1 247 ? -14.227 -9.484 -1.942 1.00 94.31 247 MET A N 1
ATOM 2005 C CA . MET A 1 247 ? -15.187 -8.381 -1.823 1.00 94.31 247 MET A CA 1
ATOM 2006 C C . MET A 1 247 ? -16.404 -8.750 -0.962 1.00 94.31 247 MET A C 1
ATOM 2008 O O . MET A 1 247 ? -16.851 -7.937 -0.147 1.00 94.31 247 MET A O 1
ATOM 2012 N N . LYS A 1 248 ? -16.901 -9.991 -1.048 1.00 94.38 248 LYS A N 1
ATOM 2013 C CA . LYS A 1 248 ? -17.940 -10.514 -0.143 1.00 94.38 248 LYS A CA 1
ATOM 2014 C C . LYS A 1 248 ? -17.459 -10.515 1.307 1.00 94.38 248 LYS A C 1
ATOM 2016 O O . LYS A 1 248 ? -18.215 -10.131 2.200 1.00 94.38 248 LYS A O 1
ATOM 2021 N N . LEU A 1 249 ? -16.199 -10.881 1.555 1.00 93.31 249 LEU A N 1
ATOM 2022 C CA . LEU A 1 249 ? -15.595 -10.774 2.884 1.00 93.31 249 LEU A CA 1
ATOM 2023 C C . LEU A 1 249 ? -15.542 -9.317 3.375 1.00 93.31 249 LEU A C 1
ATOM 2025 O O . LEU A 1 249 ? -15.899 -9.044 4.521 1.00 93.31 249 LEU A O 1
ATOM 2029 N N . ILE A 1 250 ? -15.142 -8.369 2.525 1.00 94.00 250 ILE A N 1
ATOM 2030 C CA . ILE A 1 250 ? -15.127 -6.936 2.866 1.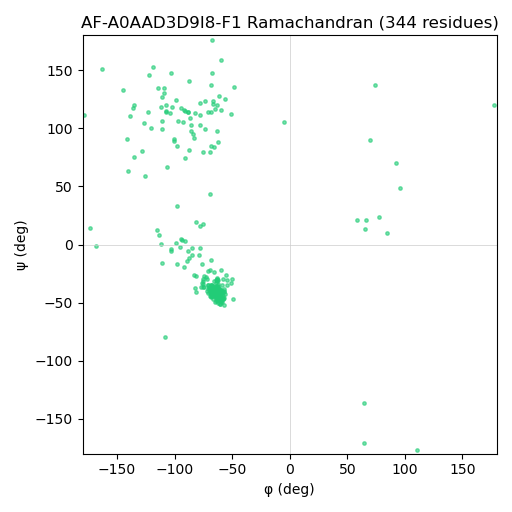00 94.00 250 ILE A CA 1
ATOM 2031 C C . ILE A 1 250 ? -16.531 -6.451 3.243 1.00 94.00 250 ILE A C 1
ATOM 2033 O O . ILE A 1 250 ? -16.705 -5.778 4.264 1.00 94.00 250 ILE A O 1
ATOM 2037 N N . HIS A 1 251 ? -17.538 -6.820 2.451 1.00 93.81 251 HIS A N 1
ATOM 2038 C CA . HIS A 1 251 ? -18.931 -6.475 2.719 1.00 93.81 251 HIS A CA 1
ATOM 2039 C C . HIS A 1 251 ? -19.395 -7.027 4.075 1.00 93.81 251 HIS A C 1
ATOM 2041 O O . HIS A 1 251 ? -20.023 -6.328 4.872 1.00 93.81 251 HIS A O 1
ATOM 2047 N N . HIS A 1 252 ? -18.992 -8.256 4.388 1.00 91.19 252 HIS A N 1
ATOM 2048 C CA . HIS A 1 252 ? -19.294 -8.903 5.655 1.00 91.19 252 HIS A CA 1
ATOM 2049 C C . HIS A 1 252 ? -18.630 -8.215 6.862 1.00 91.19 252 HIS A C 1
ATOM 2051 O O . HIS A 1 252 ? -19.266 -8.024 7.902 1.00 91.19 252 HIS A O 1
ATOM 2057 N N . ILE A 1 253 ? -17.378 -7.761 6.719 1.00 90.69 253 ILE A N 1
ATOM 2058 C CA . ILE A 1 253 ? -16.674 -6.969 7.745 1.00 90.69 253 ILE A CA 1
ATOM 2059 C C . ILE A 1 253 ? -17.387 -5.632 7.984 1.00 90.69 253 ILE A C 1
ATOM 2061 O O . ILE A 1 253 ? -17.514 -5.196 9.132 1.00 90.69 253 ILE A O 1
ATOM 2065 N N . LYS A 1 254 ? -17.879 -4.988 6.919 1.00 92.38 254 LYS A N 1
ATOM 2066 C CA . LYS A 1 254 ? -18.597 -3.710 7.000 1.00 92.38 254 LYS A CA 1
ATOM 2067 C C . LYS A 1 254 ? -19.905 -3.843 7.791 1.00 92.38 254 LYS A C 1
ATOM 2069 O O . LYS A 1 254 ? -20.136 -3.058 8.715 1.00 92.38 254 LYS A O 1
ATOM 2074 N N . ASN A 1 255 ? -20.709 -4.863 7.491 1.00 90.62 255 ASN A N 1
ATOM 2075 C CA . ASN A 1 255 ? -22.055 -5.016 8.057 1.00 90.62 255 ASN A CA 1
ATOM 2076 C C . ASN A 1 255 ? -22.082 -5.566 9.496 1.00 90.62 255 ASN A C 1
ATOM 2078 O O . ASN A 1 255 ? -23.116 -5.505 10.147 1.00 90.62 255 ASN A O 1
ATOM 2082 N N . ASN A 1 256 ? -20.951 -6.033 10.044 1.00 78.25 256 ASN A N 1
ATOM 2083 C CA . ASN A 1 256 ? -20.833 -6.577 11.412 1.00 78.25 256 ASN A CA 1
ATOM 2084 C C . ASN A 1 256 ? -21.729 -7.781 11.731 1.00 78.25 256 ASN A C 1
ATOM 2086 O O . ASN A 1 256 ? -21.929 -8.086 12.907 1.00 78.25 256 ASN A O 1
ATOM 2090 N N . ASP A 1 257 ? -22.198 -8.501 10.718 1.00 72.62 257 ASP A N 1
ATOM 2091 C CA . ASP A 1 257 ? -23.240 -9.525 10.863 1.00 72.62 257 ASP A CA 1
ATOM 2092 C C . ASP A 1 257 ? -22.732 -10.864 11.446 1.00 72.62 257 ASP A C 1
ATOM 2094 O O . ASP A 1 257 ? -23.367 -11.909 11.354 1.00 72.62 257 ASP A O 1
ATOM 2098 N N . THR A 1 258 ? -21.541 -10.868 12.057 1.00 73.06 258 THR A N 1
ATOM 2099 C CA . THR A 1 258 ? -20.929 -12.081 12.615 1.00 73.06 258 THR A CA 1
ATOM 2100 C C . THR A 1 258 ? -20.910 -12.113 14.122 1.00 73.06 258 THR A C 1
ATOM 2102 O O . THR A 1 258 ? -20.426 -11.196 14.806 1.00 73.06 258 THR A O 1
ATOM 2105 N N . LYS A 1 259 ? -21.303 -13.285 14.636 1.00 81.25 259 LYS A N 1
ATOM 2106 C CA . LYS A 1 259 ? -20.982 -13.723 15.993 1.00 81.25 259 LYS A CA 1
ATOM 2107 C C . LYS A 1 259 ? -19.486 -13.516 16.246 1.00 81.25 259 LYS A C 1
ATOM 2109 O O . LYS A 1 259 ? -18.640 -13.853 15.420 1.00 81.25 259 LYS A O 1
ATOM 2114 N N . TYR A 1 260 ? -19.152 -12.975 17.419 1.00 75.00 260 TYR A N 1
ATOM 2115 C CA . TYR A 1 260 ? -17.785 -12.576 17.787 1.00 75.00 260 TYR A CA 1
ATOM 2116 C C . TYR A 1 260 ? -16.736 -13.682 17.568 1.00 75.00 260 TYR A C 1
ATOM 2118 O O . TYR A 1 260 ? -15.595 -13.396 17.200 1.00 75.00 260 TYR A O 1
ATOM 2126 N N . LYS A 1 261 ? -17.128 -14.953 17.744 1.00 80.50 261 LYS A N 1
ATOM 2127 C CA . LYS A 1 261 ? -16.245 -16.109 17.558 1.00 80.50 261 LYS A CA 1
ATOM 2128 C C . LYS A 1 261 ? -15.743 -16.234 16.120 1.00 80.50 261 LYS A C 1
ATOM 2130 O O . LYS A 1 261 ? -14.577 -16.592 15.949 1.00 80.50 261 LYS A O 1
ATOM 2135 N N . ASP A 1 262 ? -16.537 -15.876 15.114 1.00 86.31 262 ASP A N 1
ATOM 2136 C CA . ASP A 1 262 ? -16.252 -16.130 13.690 1.00 86.31 262 ASP A CA 1
ATOM 2137 C C . ASP A 1 262 ? -15.572 -14.982 12.959 1.00 86.31 262 ASP A C 1
ATOM 2139 O O . ASP A 1 262 ? -15.239 -15.083 11.783 1.00 86.31 262 ASP A O 1
ATOM 2143 N N . ARG A 1 263 ? -15.222 -13.930 13.696 1.00 89.56 263 ARG A N 1
ATOM 2144 C CA . ARG A 1 263 ? -14.456 -12.814 13.153 1.00 89.56 263 ARG A CA 1
ATOM 2145 C C . ARG A 1 263 ? -13.045 -13.258 12.774 1.00 89.56 263 ARG A C 1
ATOM 2147 O O . ARG A 1 263 ? -12.278 -13.715 13.630 1.00 89.56 263 ARG A O 1
ATOM 2154 N N . ILE A 1 264 ? -12.714 -13.082 11.494 1.00 92.00 264 ILE A N 1
ATOM 2155 C CA . ILE A 1 264 ? -11.372 -13.286 10.924 1.00 92.00 264 ILE A CA 1
ATOM 2156 C C . ILE A 1 264 ? -10.383 -12.271 11.499 1.00 92.00 264 ILE A C 1
ATOM 2158 O O . ILE A 1 264 ? -9.252 -12.621 11.836 1.00 92.00 264 ILE A O 1
ATOM 2162 N N . PHE A 1 265 ? -10.842 -11.032 11.660 1.00 91.31 265 PHE A N 1
ATOM 2163 C CA . PHE A 1 265 ? -10.078 -9.935 12.232 1.00 91.31 265 PHE A CA 1
ATOM 2164 C C . PHE A 1 265 ? -10.614 -9.633 13.627 1.00 91.31 265 PHE A C 1
ATOM 2166 O O . PHE A 1 265 ? -11.764 -9.222 13.797 1.00 91.31 265 PHE A O 1
ATOM 2173 N N . THR A 1 266 ? -9.785 -9.849 14.643 1.00 90.25 266 THR A N 1
ATOM 2174 C CA . THR A 1 266 ? -10.104 -9.461 16.021 1.00 90.25 266 THR A CA 1
ATOM 2175 C C . THR A 1 266 ? -9.208 -8.316 16.450 1.00 90.25 266 THR A C 1
ATOM 2177 O O . THR A 1 266 ? -7.989 -8.426 16.346 1.00 90.25 266 THR A O 1
ATOM 2180 N N . PHE A 1 267 ? -9.807 -7.229 16.935 1.00 85.44 267 PHE A N 1
ATOM 2181 C CA . PHE A 1 267 ? -9.059 -6.107 17.491 1.00 85.44 267 PHE A CA 1
ATOM 2182 C C . PHE A 1 267 ? -8.353 -6.552 18.772 1.00 85.44 267 PHE A C 1
ATOM 2184 O O . PHE A 1 267 ? -9.006 -7.054 19.689 1.00 85.44 267 PHE A O 1
ATOM 2191 N N . ASP A 1 268 ? -7.034 -6.397 18.813 1.00 86.00 268 ASP A N 1
ATOM 2192 C CA . ASP A 1 268 ? -6.216 -6.767 19.961 1.00 86.00 268 ASP A CA 1
ATOM 2193 C C . ASP A 1 268 ? -5.697 -5.477 20.600 1.00 86.00 268 ASP A C 1
ATOM 2195 O O . ASP A 1 268 ? -4.739 -4.871 20.117 1.00 86.00 268 ASP A O 1
ATOM 2199 N N . GLN A 1 269 ? -6.366 -5.049 21.677 1.00 78.69 269 GLN A N 1
ATOM 2200 C CA . GLN A 1 269 ? -6.045 -3.808 22.392 1.00 78.69 269 GLN A CA 1
ATOM 2201 C C . GLN A 1 269 ? -4.573 -3.753 22.822 1.00 78.69 269 GLN A C 1
ATOM 2203 O O . GLN A 1 269 ? -3.951 -2.690 22.800 1.00 78.69 269 GLN A O 1
ATOM 2208 N N . TYR A 1 270 ? -3.993 -4.902 23.176 1.00 81.88 270 TYR A N 1
ATOM 2209 C CA . TYR A 1 270 ? -2.597 -4.979 23.583 1.00 81.88 270 TYR A CA 1
ATOM 2210 C C . TYR A 1 270 ? -1.662 -4.664 22.410 1.00 81.88 270 TYR A C 1
ATOM 2212 O O . TYR A 1 270 ? -0.757 -3.833 22.530 1.00 81.88 270 TYR A O 1
ATOM 2220 N N . ASN A 1 271 ? -1.917 -5.263 21.244 1.00 77.38 271 ASN A N 1
ATOM 2221 C CA . ASN A 1 271 ? -1.118 -5.004 20.048 1.00 77.38 271 ASN A CA 1
ATOM 2222 C C . ASN A 1 271 ? -1.313 -3.583 19.520 1.00 77.38 271 ASN A C 1
ATOM 2224 O O . ASN A 1 271 ? -0.342 -2.990 19.052 1.00 77.38 271 ASN A O 1
ATOM 2228 N N . SER A 1 272 ? -2.517 -3.008 19.623 1.00 73.38 272 SER A N 1
ATOM 2229 C CA . SER A 1 272 ? -2.733 -1.613 19.227 1.00 73.38 272 SER A CA 1
ATOM 2230 C C . SER A 1 272 ? -1.935 -0.655 20.109 1.00 73.38 272 SER A C 1
ATOM 2232 O O . SER A 1 272 ? -1.254 0.221 19.589 1.00 73.38 272 SER A O 1
ATOM 2234 N N . LEU A 1 273 ? -1.922 -0.869 21.431 1.00 76.81 273 LEU A N 1
ATOM 2235 C CA . LEU A 1 273 ? -1.126 -0.055 22.356 1.00 76.81 273 LEU A CA 1
ATOM 2236 C C . LEU A 1 273 ? 0.377 -0.214 22.108 1.00 76.81 273 LEU A C 1
ATOM 2238 O O . LEU A 1 273 ? 1.120 0.769 22.111 1.00 76.81 273 LEU A O 1
ATOM 2242 N N . LYS A 1 274 ? 0.833 -1.443 21.842 1.00 80.44 274 LYS A N 1
ATOM 2243 C CA . LYS A 1 274 ? 2.230 -1.723 21.492 1.00 80.44 274 LYS A CA 1
ATOM 2244 C C . LYS A 1 274 ? 2.636 -1.026 20.191 1.00 80.44 274 LYS A C 1
ATOM 2246 O O . LYS A 1 274 ? 3.698 -0.405 20.151 1.00 80.44 274 LYS A O 1
ATOM 2251 N N . ALA A 1 275 ? 1.786 -1.075 19.165 1.00 75.06 275 ALA A N 1
ATOM 2252 C CA . ALA A 1 275 ? 2.007 -0.382 17.900 1.00 75.06 275 ALA A CA 1
ATOM 2253 C C . ALA A 1 275 ? 2.056 1.140 18.103 1.00 75.06 275 ALA A C 1
ATOM 2255 O O . ALA A 1 275 ? 3.025 1.773 17.688 1.00 75.06 275 ALA A O 1
ATOM 2256 N N . SER A 1 276 ? 1.092 1.726 18.822 1.00 74.19 276 SER A N 1
ATOM 2257 C CA . SER A 1 276 ? 1.105 3.157 19.158 1.00 74.19 276 SER A CA 1
ATOM 2258 C C . SER A 1 276 ? 2.378 3.556 19.907 1.00 74.19 276 SER A C 1
ATOM 2260 O O . SER A 1 276 ? 2.983 4.578 19.591 1.00 74.19 276 SER A O 1
ATOM 2262 N N . ARG A 1 277 ? 2.850 2.729 20.847 1.00 77.62 277 ARG A N 1
ATOM 2263 C CA . ARG A 1 277 ? 4.103 2.975 21.572 1.00 77.62 277 ARG A CA 1
ATOM 2264 C C . ARG A 1 277 ? 5.327 2.925 20.653 1.00 77.62 277 ARG A C 1
ATOM 2266 O O . ARG A 1 277 ? 6.203 3.777 20.791 1.00 77.62 277 ARG A O 1
ATOM 2273 N N . MET A 1 278 ? 5.390 1.979 19.711 1.00 75.31 278 MET A N 1
ATOM 2274 C CA . MET A 1 278 ? 6.466 1.923 18.710 1.00 75.31 278 MET A CA 1
ATOM 2275 C C . MET A 1 278 ? 6.459 3.157 17.803 1.00 75.31 278 MET A C 1
ATOM 2277 O O . MET A 1 278 ? 7.508 3.775 17.633 1.00 75.31 278 MET A O 1
ATOM 2281 N N . TYR A 1 279 ? 5.289 3.571 17.307 1.00 74.69 279 TYR A N 1
ATOM 2282 C CA . TYR A 1 279 ? 5.137 4.780 16.488 1.00 74.69 279 TYR A CA 1
ATOM 2283 C C . TYR A 1 279 ? 5.565 6.051 17.231 1.00 74.69 279 TYR A C 1
ATOM 2285 O O . TYR A 1 279 ? 6.325 6.864 16.699 1.00 74.69 279 TYR A O 1
ATOM 2293 N N . LEU A 1 280 ? 5.133 6.210 18.485 1.00 75.19 280 LEU A N 1
ATOM 2294 C CA . LEU A 1 280 ? 5.550 7.332 19.327 1.00 75.19 280 LEU A CA 1
ATOM 2295 C C . LEU A 1 280 ? 7.060 7.303 19.585 1.00 75.19 280 LEU A C 1
ATOM 2297 O O . LEU A 1 280 ? 7.711 8.347 19.560 1.00 75.19 280 LEU A O 1
ATOM 2301 N N . SER A 1 281 ? 7.642 6.117 19.776 1.00 78.50 281 SER A N 1
ATOM 2302 C CA . SER A 1 281 ? 9.086 5.977 19.951 1.00 78.50 281 SER A CA 1
ATOM 2303 C C . SER A 1 281 ? 9.860 6.338 18.680 1.00 78.50 281 SER A C 1
ATOM 2305 O O . SER A 1 281 ? 10.876 7.025 18.780 1.00 78.50 281 SER A O 1
ATOM 2307 N N . SER A 1 282 ? 9.389 5.940 17.492 1.00 76.19 282 SER A N 1
ATOM 2308 C CA . SER A 1 282 ? 10.016 6.330 16.222 1.00 76.19 282 SER A CA 1
ATOM 2309 C C . SER A 1 282 ? 9.881 7.826 15.942 1.00 76.19 282 SER A C 1
ATOM 2311 O O . SER A 1 282 ? 10.848 8.440 15.498 1.00 76.19 282 SER A O 1
ATOM 2313 N N . MET A 1 283 ? 8.735 8.438 16.270 1.00 72.31 283 MET A N 1
ATOM 2314 C CA . MET A 1 283 ? 8.546 9.891 16.159 1.00 72.31 283 MET A CA 1
ATOM 2315 C C . MET A 1 283 ? 9.464 10.663 17.111 1.00 72.31 283 MET A C 1
ATOM 2317 O O . MET A 1 283 ? 10.020 11.700 16.749 1.00 72.31 283 MET A O 1
ATOM 2321 N N . ARG A 1 284 ? 9.668 10.155 18.331 1.00 75.44 284 ARG A N 1
ATOM 2322 C CA . ARG A 1 284 ? 10.592 10.774 19.286 1.00 75.44 284 ARG A CA 1
ATOM 2323 C C . ARG A 1 284 ? 12.034 10.709 18.779 1.00 75.44 284 ARG A C 1
ATOM 2325 O O . ARG A 1 284 ? 12.748 11.699 18.884 1.00 75.44 284 ARG A O 1
ATOM 2332 N N . LEU A 1 285 ? 12.433 9.587 18.173 1.00 74.62 285 LEU A N 1
ATOM 2333 C CA . LEU A 1 285 ? 13.759 9.405 17.567 1.00 74.62 285 LEU A CA 1
ATOM 2334 C C . LEU A 1 285 ? 13.977 10.264 16.311 1.00 74.62 285 LEU A C 1
ATOM 2336 O O . LEU A 1 285 ? 15.092 10.729 16.072 1.00 74.62 285 LEU A O 1
ATOM 2340 N N . SER A 1 286 ? 12.942 10.496 15.500 1.00 69.31 286 SER A N 1
ATOM 2341 C CA . SER A 1 286 ? 13.049 11.407 14.354 1.00 69.31 286 SER A CA 1
ATOM 2342 C C . SER A 1 286 ? 13.129 12.864 14.806 1.00 69.31 286 SER A C 1
ATOM 2344 O O . SER A 1 286 ? 13.945 13.616 14.282 1.00 69.31 286 SER A O 1
ATOM 2346 N N . SER A 1 287 ? 12.350 13.256 15.819 1.00 70.44 287 SER A N 1
ATOM 2347 C CA . SER A 1 287 ? 12.394 14.606 16.394 1.00 70.44 287 SER A CA 1
ATOM 2348 C C . SER A 1 287 ? 13.754 14.920 17.028 1.00 70.44 287 SER A C 1
ATOM 2350 O O . SER A 1 287 ? 14.300 15.996 16.788 1.00 70.44 287 SER A O 1
ATOM 2352 N N . THR A 1 288 ? 14.361 13.978 17.758 1.00 72.50 288 THR A N 1
ATOM 2353 C CA . THR A 1 288 ? 15.703 14.189 18.326 1.00 72.50 288 THR A CA 1
ATOM 2354 C C . THR A 1 288 ? 16.784 14.289 17.253 1.00 72.50 288 THR A C 1
ATOM 2356 O O . THR A 1 288 ? 17.688 15.107 17.399 1.00 72.50 288 THR A O 1
ATOM 2359 N N . LYS A 1 289 ? 16.686 13.538 16.146 1.00 71.44 289 LYS A N 1
ATOM 2360 C CA . LYS A 1 289 ? 17.606 13.689 15.003 1.00 71.44 289 LYS A CA 1
ATOM 2361 C C . LYS A 1 289 ? 17.481 15.048 14.314 1.00 71.44 289 LYS A C 1
ATOM 2363 O O . LYS A 1 289 ? 18.504 15.634 13.973 1.00 71.44 289 LYS A O 1
ATOM 2368 N N . VAL A 1 290 ? 16.260 15.555 14.132 1.00 69.31 290 VAL A N 1
ATOM 2369 C CA . VAL A 1 290 ? 16.035 16.889 13.549 1.00 69.31 290 VAL A CA 1
ATOM 2370 C C . VAL A 1 290 ? 16.623 17.971 14.459 1.00 69.31 290 VAL A C 1
ATOM 2372 O O . VAL A 1 290 ? 17.386 18.810 13.989 1.00 69.31 290 VAL A O 1
ATOM 2375 N N . HIS A 1 291 ? 16.386 17.888 15.772 1.00 64.38 291 HIS A N 1
ATOM 2376 C CA . HIS A 1 291 ? 16.988 18.821 16.728 1.00 64.38 291 HIS A CA 1
ATOM 2377 C C . HIS A 1 291 ? 18.519 18.726 16.793 1.00 64.38 291 HIS A C 1
ATOM 2379 O O . HIS A 1 291 ? 19.183 19.753 16.913 1.00 64.38 291 HIS A O 1
ATOM 2385 N N . ALA A 1 292 ? 19.097 17.526 16.676 1.00 69.12 292 ALA A N 1
ATOM 2386 C CA . ALA A 1 292 ? 20.548 17.356 16.619 1.00 69.12 292 ALA A CA 1
ATOM 2387 C C . ALA A 1 292 ? 21.151 17.981 15.346 1.00 69.12 292 ALA A C 1
ATOM 2389 O O . ALA A 1 292 ? 22.167 18.668 15.426 1.00 69.12 292 ALA A O 1
ATOM 2390 N N . MET A 1 293 ? 20.497 17.821 14.189 1.00 70.56 293 MET A N 1
ATOM 2391 C CA . MET A 1 293 ? 20.932 18.443 12.933 1.00 70.56 293 MET A CA 1
ATOM 2392 C C . MET A 1 293 ? 20.852 19.975 12.963 1.00 70.56 293 MET A C 1
ATOM 2394 O O . MET A 1 293 ? 21.733 20.638 12.413 1.00 70.56 293 MET A O 1
ATOM 2398 N N . ASP A 1 294 ? 19.835 20.551 13.607 1.00 76.31 294 ASP A N 1
ATOM 2399 C CA . ASP A 1 294 ? 19.733 22.008 13.754 1.00 76.31 294 ASP A CA 1
ATOM 2400 C C . ASP A 1 294 ? 20.776 22.565 14.733 1.00 76.31 294 ASP A C 1
ATOM 2402 O O . ASP A 1 294 ? 21.349 23.628 14.482 1.00 76.31 294 ASP A O 1
ATOM 2406 N N . LEU A 1 295 ? 21.108 21.825 15.797 1.00 74.19 295 LEU A N 1
ATOM 2407 C CA . LEU A 1 295 ? 22.204 22.186 16.702 1.00 74.19 295 LEU A CA 1
ATOM 2408 C C . LEU A 1 295 ? 23.570 22.138 16.002 1.00 74.19 295 LEU A C 1
ATOM 2410 O O . LEU A 1 295 ? 24.374 23.055 16.185 1.00 74.19 295 LEU A O 1
ATOM 2414 N N . ASP A 1 296 ? 23.825 21.140 15.154 1.00 74.44 296 ASP A N 1
ATOM 2415 C CA . ASP A 1 296 ? 25.064 21.067 14.369 1.00 74.44 296 ASP A CA 1
ATOM 2416 C C . ASP A 1 296 ? 25.151 22.178 13.313 1.00 74.44 296 ASP A C 1
ATOM 2418 O O . ASP A 1 296 ? 26.219 22.769 13.122 1.00 74.44 296 ASP A O 1
ATOM 2422 N N . LYS A 1 297 ? 24.028 22.554 12.685 1.00 76.00 297 LYS A N 1
ATOM 2423 C CA . LYS A 1 297 ? 23.973 23.729 11.800 1.00 76.00 297 LYS A CA 1
ATOM 2424 C C . LYS A 1 297 ? 24.299 25.016 12.551 1.00 76.00 297 LYS A C 1
ATOM 2426 O O . LYS A 1 297 ? 25.160 25.762 12.087 1.00 76.00 297 LYS A O 1
ATOM 2431 N N . LEU A 1 298 ? 23.701 25.242 13.721 1.00 74.50 298 LEU A N 1
ATOM 2432 C CA . LEU A 1 298 ? 23.990 26.411 14.562 1.00 74.50 298 LEU A CA 1
ATOM 2433 C C . LEU A 1 298 ? 25.447 26.436 15.048 1.00 74.50 298 LEU A C 1
ATOM 2435 O O . LEU A 1 298 ? 26.073 27.498 15.129 1.00 74.50 298 LEU A O 1
ATOM 2439 N N . ARG A 1 299 ? 26.028 25.266 15.329 1.00 73.06 299 ARG A N 1
ATOM 2440 C CA . ARG A 1 299 ? 27.445 25.146 15.687 1.00 73.06 299 ARG A CA 1
ATOM 2441 C C . ARG A 1 299 ? 28.349 25.478 14.498 1.00 73.06 299 ARG A C 1
ATOM 2443 O O . ARG A 1 299 ? 29.306 26.233 14.654 1.00 73.06 299 ARG A O 1
ATOM 2450 N N . SER A 1 300 ? 28.024 24.989 13.302 1.00 74.19 300 SER A N 1
ATOM 2451 C CA . SER A 1 300 ? 28.785 25.277 12.079 1.00 74.19 300 SER A CA 1
ATOM 2452 C C . SER A 1 300 ? 28.695 26.751 11.645 1.00 74.19 300 SER A C 1
ATOM 2454 O O . SER A 1 300 ? 29.709 27.337 11.256 1.00 74.19 300 SER A O 1
ATOM 2456 N N . SER A 1 301 ? 27.534 27.401 11.804 1.00 70.38 301 SER A N 1
ATOM 2457 C CA . SER A 1 301 ? 27.365 28.825 11.491 1.00 70.38 301 SER A CA 1
ATOM 2458 C C . SER A 1 301 ? 28.155 29.717 12.452 1.00 70.38 301 SER A C 1
ATOM 2460 O O . SER A 1 301 ? 28.803 30.666 12.004 1.00 70.38 301 SER A O 1
ATOM 2462 N N . ASN A 1 302 ? 28.200 29.373 13.744 1.00 63.38 302 ASN A N 1
ATOM 2463 C CA . ASN A 1 302 ? 28.981 30.113 14.741 1.00 63.38 302 ASN A CA 1
ATOM 2464 C C . ASN A 1 302 ? 30.500 29.924 14.599 1.00 63.38 302 ASN A C 1
ATOM 2466 O O . ASN A 1 302 ? 31.253 30.856 14.876 1.00 63.38 302 ASN A O 1
ATOM 2470 N N . LEU A 1 303 ? 30.979 28.774 14.107 1.00 60.81 303 LEU A N 1
ATOM 2471 C CA . LEU A 1 303 ? 32.404 28.616 13.785 1.00 60.81 303 LEU A CA 1
ATOM 2472 C C . LEU A 1 303 ? 32.819 29.379 12.513 1.00 60.81 303 LEU A C 1
ATOM 2474 O O . LEU A 1 303 ? 33.970 29.811 12.414 1.00 60.81 303 LEU A O 1
ATOM 2478 N N . SER A 1 304 ? 31.904 29.597 11.562 1.00 56.00 304 SER A N 1
ATOM 2479 C CA . SER A 1 304 ? 32.199 30.361 10.339 1.00 56.00 304 SER A CA 1
ATOM 2480 C C . SER A 1 304 ? 32.285 31.880 10.569 1.00 56.00 304 SER A C 1
ATOM 2482 O O . SER A 1 304 ? 33.077 32.557 9.911 1.00 56.00 304 SER A O 1
ATOM 2484 N N . SER A 1 305 ? 31.557 32.425 11.555 1.00 54.81 305 SER A N 1
ATOM 2485 C CA . SER A 1 305 ? 31.566 33.867 11.855 1.00 54.81 305 SER A CA 1
ATOM 2486 C C . SER A 1 305 ? 32.828 34.331 12.596 1.00 54.81 305 SER A C 1
ATOM 2488 O O . SER A 1 305 ? 33.165 35.517 12.571 1.00 54.81 305 SER A O 1
ATOM 2490 N N . HIS A 1 306 ? 33.591 33.409 13.193 1.00 51.69 306 HIS A N 1
ATOM 2491 C CA . HIS A 1 306 ? 34.795 33.752 13.952 1.00 51.69 306 HIS A CA 1
ATOM 2492 C C . HIS A 1 306 ? 36.074 33.898 13.109 1.00 51.69 306 HIS A C 1
ATOM 2494 O O . HIS A 1 306 ? 37.072 34.411 13.617 1.00 51.69 306 HIS A O 1
ATOM 2500 N N . LYS A 1 307 ? 36.056 33.526 11.817 1.00 52.78 307 LYS A N 1
ATOM 2501 C CA . LYS A 1 307 ? 37.214 33.667 10.907 1.00 52.78 307 LYS A CA 1
ATOM 2502 C C . LYS A 1 307 ? 37.186 34.901 9.995 1.00 52.78 307 LYS A C 1
ATOM 2504 O O . LYS A 1 307 ? 38.148 35.127 9.269 1.00 52.78 307 LYS A O 1
ATOM 2509 N N . SER A 1 308 ? 36.164 35.757 10.084 1.00 47.53 308 SER A N 1
ATOM 2510 C CA . SER A 1 308 ? 36.086 37.000 9.300 1.00 47.53 308 SER A CA 1
ATOM 2511 C C . SER A 1 308 ? 35.872 38.244 10.173 1.00 47.53 308 SER A C 1
ATOM 2513 O O . SER A 1 308 ? 34.923 39.000 9.996 1.00 47.53 308 SER A O 1
ATOM 2515 N N . LYS A 1 309 ? 36.793 38.508 11.107 1.00 49.03 309 LYS A N 1
ATOM 2516 C CA . LYS A 1 309 ? 37.031 39.872 11.618 1.00 49.03 309 LYS A CA 1
ATOM 2517 C C . LYS A 1 309 ? 38.346 40.402 11.048 1.00 49.03 309 LYS A C 1
ATOM 2519 O O . LYS A 1 309 ? 39.322 40.620 11.760 1.00 49.03 309 LYS A O 1
ATOM 2524 N N . LYS A 1 310 ? 38.361 40.607 9.728 1.00 48.91 310 LYS A N 1
ATOM 2525 C CA . LYS A 1 310 ? 39.341 41.459 9.046 1.00 48.91 310 LYS A CA 1
ATOM 2526 C C . LYS A 1 310 ? 38.733 42.864 8.966 1.00 48.91 310 LYS A C 1
ATOM 2528 O O . LYS A 1 310 ? 37.672 43.046 8.386 1.00 48.91 310 LYS A O 1
ATOM 2533 N N . LYS A 1 311 ? 39.395 43.803 9.650 1.00 51.97 311 LYS A N 1
ATOM 2534 C CA . LYS A 1 311 ? 39.218 45.269 9.673 1.00 51.97 311 LYS A CA 1
ATOM 2535 C C . LYS A 1 311 ? 38.177 45.833 8.688 1.00 51.97 311 LYS A C 1
ATOM 2537 O O . LYS A 1 311 ? 38.495 46.047 7.524 1.00 51.97 311 LYS A O 1
ATOM 2542 N N . VAL A 1 312 ? 37.015 46.228 9.203 1.00 42.44 312 VAL A N 1
ATOM 2543 C CA . VAL A 1 312 ? 36.178 47.260 8.577 1.00 42.44 312 VAL A CA 1
ATOM 2544 C C . VAL A 1 312 ? 36.227 48.483 9.490 1.00 42.44 312 VAL A C 1
ATOM 2546 O O . VAL A 1 312 ? 35.702 48.471 10.600 1.00 42.44 312 VAL A O 1
ATOM 2549 N N . LYS A 1 313 ? 36.958 49.514 9.049 1.00 48.88 313 LYS A N 1
ATOM 2550 C CA . LYS A 1 313 ? 36.867 50.870 9.595 1.00 48.88 313 LYS A CA 1
ATOM 2551 C C . LYS A 1 313 ? 35.613 51.497 8.995 1.00 48.88 313 LYS A C 1
ATOM 2553 O O . LYS A 1 313 ? 35.609 51.802 7.809 1.00 48.88 313 LYS A O 1
ATOM 2558 N N . THR A 1 314 ? 34.595 51.734 9.806 1.00 39.28 314 THR A N 1
ATOM 2559 C CA . THR A 1 314 ? 33.515 52.665 9.468 1.00 39.28 314 THR A CA 1
ATOM 2560 C C . THR A 1 314 ? 33.371 53.658 10.605 1.00 39.28 314 THR A C 1
ATOM 2562 O O . THR A 1 314 ? 32.892 53.344 11.691 1.00 39.28 314 THR A O 1
ATOM 2565 N N . SER A 1 315 ? 33.866 54.859 10.337 1.00 41.03 315 SER A N 1
ATOM 2566 C CA . SER A 1 315 ? 33.581 56.092 11.049 1.00 41.03 315 SER A CA 1
ATOM 2567 C C . SER A 1 315 ? 32.133 56.497 10.789 1.00 41.03 315 SER A C 1
ATOM 2569 O O . SER A 1 315 ? 31.808 56.865 9.663 1.00 41.03 315 SER A O 1
ATOM 2571 N N . VAL A 1 316 ? 31.284 56.484 11.816 1.00 40.22 316 VAL A N 1
ATOM 2572 C CA . VAL A 1 316 ? 30.055 57.287 11.831 1.00 40.22 316 VAL A CA 1
ATOM 2573 C C . VAL A 1 316 ? 29.931 57.934 13.206 1.00 40.22 316 VAL A C 1
ATOM 2575 O O . VAL A 1 316 ? 29.887 57.273 14.239 1.00 40.22 316 VAL A O 1
ATOM 2578 N N . SER A 1 317 ? 29.961 59.260 13.165 1.00 38.56 317 SER A N 1
ATOM 2579 C CA . SER A 1 317 ? 29.799 60.205 14.262 1.00 38.56 317 SER A CA 1
ATOM 2580 C C . SER A 1 317 ? 28.333 60.265 14.684 1.00 38.56 317 SER A C 1
ATOM 2582 O O . SER A 1 317 ? 27.484 60.601 13.862 1.00 38.56 317 SER A O 1
ATOM 2584 N N . VAL A 1 318 ? 28.035 60.001 15.959 1.00 39.56 318 VAL A N 1
ATOM 2585 C CA . VAL A 1 318 ? 26.799 60.471 16.599 1.00 39.56 318 VAL A CA 1
ATOM 2586 C C . VAL A 1 318 ? 27.157 61.033 17.973 1.00 39.56 318 VAL A C 1
ATOM 2588 O O . VAL A 1 318 ? 27.747 60.364 18.818 1.00 39.56 318 VAL A O 1
ATOM 2591 N N . LYS A 1 319 ? 26.849 62.321 18.141 1.00 34.62 319 LYS A N 1
ATOM 2592 C CA . LYS A 1 319 ? 27.149 63.173 19.294 1.00 34.62 319 LYS A CA 1
ATOM 2593 C C . LYS A 1 319 ? 26.447 62.669 20.561 1.00 34.62 319 LYS A C 1
ATOM 2595 O O . LYS A 1 319 ? 25.225 62.721 20.640 1.00 34.62 319 LYS A O 1
ATOM 2600 N N . THR A 1 320 ? 27.211 62.332 21.596 1.00 36.53 320 THR A N 1
ATOM 2601 C CA . THR A 1 320 ? 26.735 62.337 22.988 1.00 36.53 320 THR A CA 1
ATOM 2602 C C . THR A 1 320 ? 27.358 63.513 23.732 1.00 36.53 320 THR A C 1
ATOM 2604 O O . THR A 1 320 ? 28.581 63.617 23.831 1.00 36.53 320 THR A O 1
ATOM 2607 N N . LYS A 1 321 ? 26.502 64.410 24.240 1.00 37.69 321 LYS A N 1
ATOM 2608 C CA . LYS A 1 321 ? 26.867 65.468 25.190 1.00 37.69 321 LYS A CA 1
ATOM 2609 C C . LYS A 1 321 ? 27.406 64.830 26.474 1.00 37.69 321 LYS A C 1
ATOM 2611 O O . LYS A 1 321 ? 26.761 63.973 27.068 1.00 37.69 321 LYS A O 1
ATOM 2616 N N . VAL A 1 322 ? 28.588 65.283 26.871 1.00 38.44 322 VAL A N 1
ATOM 2617 C CA . VAL A 1 322 ? 29.273 64.983 28.130 1.00 38.44 322 VAL A CA 1
ATOM 2618 C C . VAL A 1 322 ? 28.816 65.987 29.189 1.00 38.44 322 VAL A C 1
ATOM 2620 O O . VAL A 1 322 ? 28.748 67.180 28.899 1.00 38.44 322 VAL A O 1
ATOM 2623 N N . LEU A 1 323 ? 28.610 65.528 30.425 1.00 35.97 323 LEU A N 1
ATOM 2624 C CA . LEU A 1 323 ? 28.977 66.304 31.611 1.00 35.97 323 LEU A CA 1
ATOM 2625 C C . LEU A 1 323 ? 29.953 65.483 32.475 1.00 35.97 323 LEU A C 1
ATOM 2627 O O . LEU A 1 323 ? 29.891 64.251 32.457 1.00 35.97 323 LEU A O 1
ATOM 2631 N N . PRO A 1 324 ? 30.911 66.141 33.152 1.00 44.22 324 PRO A N 1
ATOM 2632 C CA . PRO A 1 324 ? 32.191 65.545 33.502 1.00 44.22 324 PRO A CA 1
ATOM 2633 C C . PRO A 1 324 ? 32.260 65.128 34.973 1.00 44.22 324 PRO A C 1
ATOM 2635 O O . PRO A 1 324 ? 31.776 65.832 35.854 1.00 44.22 324 PRO A O 1
ATOM 2638 N N . PHE A 1 325 ? 32.994 64.049 35.256 1.00 36.38 325 PHE A N 1
ATOM 2639 C CA . PHE A 1 325 ? 33.581 63.841 36.577 1.00 36.38 325 PHE A CA 1
ATOM 2640 C C . PHE A 1 325 ? 35.096 63.734 36.455 1.00 36.38 325 PHE A C 1
ATOM 2642 O O . PHE A 1 325 ? 35.685 62.741 36.025 1.00 36.38 325 PHE A O 1
ATOM 2649 N N . SER A 1 326 ? 35.702 64.866 36.783 1.00 38.97 326 SER A N 1
ATOM 2650 C CA . SER A 1 326 ? 37.125 65.071 36.960 1.00 38.97 326 SER A CA 1
ATOM 2651 C C . SER A 1 326 ? 37.706 64.182 38.072 1.00 38.97 326 SER A C 1
ATOM 2653 O O . SER A 1 326 ? 37.007 63.770 38.993 1.00 38.97 326 SER A O 1
ATOM 2655 N N . LYS A 1 327 ? 39.030 63.978 38.000 1.00 47.06 327 LYS A N 1
ATOM 2656 C CA . LYS A 1 327 ? 39.923 63.481 39.065 1.00 47.06 327 LYS A CA 1
ATOM 2657 C C . LYS A 1 327 ? 39.758 62.010 39.472 1.00 47.06 327 LYS A C 1
ATOM 2659 O O . LYS A 1 327 ? 39.125 61.715 40.477 1.00 47.06 327 LYS A O 1
ATOM 2664 N N . ARG A 1 328 ? 40.499 61.107 38.803 1.00 45.91 328 ARG A N 1
ATOM 2665 C CA . ARG A 1 328 ? 41.173 59.975 39.502 1.00 45.91 328 ARG A CA 1
ATOM 2666 C C . ARG A 1 328 ? 42.215 59.157 38.728 1.00 45.91 328 ARG A C 1
ATOM 2668 O O . ARG A 1 328 ? 42.817 58.279 39.331 1.00 45.91 328 ARG A O 1
ATOM 2675 N N . ARG A 1 329 ? 42.513 59.421 37.449 1.00 45.22 329 ARG A N 1
ATOM 2676 C CA . ARG A 1 329 ? 43.396 58.519 36.668 1.00 45.22 329 ARG A CA 1
ATOM 2677 C C . ARG A 1 329 ? 44.744 59.064 36.189 1.00 45.22 329 ARG A C 1
ATOM 2679 O O . ARG A 1 329 ? 45.428 58.387 35.434 1.00 45.22 329 ARG A O 1
ATOM 2686 N N . TRP A 1 330 ? 45.185 60.221 36.686 1.00 42.66 330 TRP A N 1
ATOM 2687 C CA . TRP A 1 330 ? 46.446 60.845 36.247 1.00 42.66 330 TRP A CA 1
ATOM 2688 C C . TRP A 1 330 ? 47.700 60.526 37.084 1.00 42.66 330 TRP A C 1
ATOM 2690 O O . TRP A 1 330 ? 48.772 61.025 36.767 1.00 42.66 330 TRP A O 1
ATOM 2700 N N . LYS A 1 331 ? 47.624 59.662 38.108 1.00 46.25 331 LYS A N 1
ATOM 2701 C CA . LYS A 1 331 ? 48.801 59.308 38.936 1.00 46.25 331 LYS A CA 1
ATOM 2702 C C . LYS A 1 331 ? 49.440 57.941 38.661 1.00 46.25 331 LYS A C 1
ATOM 2704 O O . LYS A 1 331 ? 50.485 57.665 39.230 1.00 46.25 331 LYS A O 1
ATOM 2709 N N . PHE A 1 332 ? 48.893 57.106 37.772 1.00 44.12 332 PHE A N 1
ATOM 2710 C CA . PHE A 1 332 ? 49.394 55.728 37.613 1.00 44.12 332 PHE A CA 1
ATOM 2711 C C . PHE A 1 332 ? 50.274 55.475 36.375 1.00 44.12 332 PHE A C 1
ATOM 2713 O O . PHE A 1 332 ? 50.837 54.396 36.244 1.00 44.12 332 PHE A O 1
ATOM 2720 N N . TRP A 1 333 ? 50.450 56.449 35.473 1.00 45.31 333 TRP A N 1
ATOM 2721 C CA . TRP A 1 333 ? 51.223 56.234 34.233 1.00 45.31 333 TRP A CA 1
ATOM 2722 C C . TRP A 1 333 ? 52.556 56.991 34.140 1.00 45.31 333 TRP A C 1
ATOM 2724 O O . TRP A 1 333 ? 53.289 56.825 33.169 1.00 45.31 333 TRP A O 1
ATOM 2734 N N . GLN A 1 334 ? 52.933 57.764 35.166 1.00 50.44 334 GLN A N 1
ATOM 2735 C CA . GLN A 1 334 ? 54.259 58.401 35.219 1.00 50.44 334 GLN A CA 1
ATOM 2736 C C . GLN A 1 334 ? 55.377 57.510 35.794 1.00 50.44 334 GLN A C 1
ATOM 2738 O O . GLN A 1 334 ? 56.539 57.899 35.741 1.00 50.44 334 GLN A O 1
ATOM 2743 N N . LEU A 1 335 ? 55.078 56.289 36.253 1.00 48.50 335 LEU A N 1
ATOM 2744 C CA . LEU A 1 335 ? 56.080 55.383 36.841 1.00 48.50 335 LEU A CA 1
ATOM 2745 C C . LEU A 1 335 ? 56.696 54.353 35.877 1.00 48.50 335 LEU A C 1
ATOM 2747 O O . LEU A 1 335 ? 57.610 53.643 36.276 1.00 48.50 335 LEU A O 1
ATOM 2751 N N . PHE A 1 336 ? 56.287 54.298 34.602 1.00 46.94 336 PHE A N 1
ATOM 2752 C CA . PHE A 1 336 ? 56.823 53.310 33.644 1.00 46.94 336 PHE A CA 1
ATOM 2753 C C . PHE A 1 336 ? 57.660 53.886 32.490 1.00 46.94 336 PHE A C 1
ATOM 2755 O O . PHE A 1 336 ? 58.082 53.151 31.601 1.00 46.94 336 PHE A O 1
ATOM 2762 N N . LYS A 1 337 ? 57.981 55.188 32.509 1.00 49.12 337 LYS A N 1
ATOM 2763 C CA . LYS A 1 337 ? 58.718 55.863 31.421 1.00 49.12 337 LYS A CA 1
ATOM 2764 C C . LYS A 1 337 ? 60.229 56.026 31.650 1.00 49.12 337 LYS A C 1
ATOM 2766 O O . LYS A 1 337 ? 60.830 56.986 31.178 1.00 49.12 337 LYS A O 1
ATOM 2771 N N . ARG A 1 338 ? 60.875 55.078 32.337 1.00 48.34 338 ARG A N 1
ATOM 2772 C CA . ARG A 1 338 ? 62.345 54.998 32.430 1.00 48.34 338 ARG A CA 1
ATOM 2773 C C . ARG A 1 338 ? 62.810 53.544 32.384 1.00 48.34 338 ARG A C 1
ATOM 2775 O O . ARG A 1 338 ? 62.934 52.921 33.430 1.00 48.34 338 ARG A O 1
ATOM 2782 N N . LYS A 1 339 ? 63.086 53.032 31.179 1.00 45.56 339 LYS A N 1
ATOM 2783 C CA . LYS A 1 339 ? 64.187 52.092 30.881 1.00 45.56 339 LYS A CA 1
ATOM 2784 C C . LYS A 1 339 ? 64.214 51.744 29.385 1.00 45.56 339 LYS A C 1
ATOM 2786 O O . LYS A 1 339 ? 63.351 51.038 28.889 1.00 45.56 339 LYS A O 1
ATOM 2791 N N . GLY A 1 340 ? 65.261 52.219 28.708 1.00 39.56 340 GLY A N 1
ATOM 2792 C CA . GLY A 1 340 ? 66.000 51.392 27.751 1.00 39.56 340 GLY A CA 1
ATOM 2793 C C . GLY A 1 340 ? 65.586 51.411 26.280 1.00 39.56 340 GLY A C 1
ATOM 2794 O O . GLY A 1 340 ? 65.205 50.379 25.750 1.00 39.56 340 GLY A O 1
ATOM 2795 N N . THR A 1 341 ? 65.815 52.521 25.576 1.00 43.59 341 THR A N 1
ATOM 2796 C CA . THR A 1 341 ? 66.162 52.481 24.143 1.00 43.59 341 THR A CA 1
ATOM 2797 C C . THR A 1 341 ? 67.680 52.583 24.004 1.00 43.59 341 THR A C 1
ATOM 2799 O O . THR A 1 341 ? 68.247 53.658 24.201 1.00 43.59 341 THR A O 1
ATOM 2802 N N . LYS A 1 342 ? 68.357 51.480 23.671 1.00 47.84 342 LYS A N 1
ATOM 2803 C CA . LYS A 1 342 ? 69.708 51.498 23.093 1.00 47.84 342 LYS A CA 1
ATOM 2804 C C . LYS A 1 342 ? 69.864 50.360 22.084 1.00 47.84 342 LYS A C 1
ATOM 2806 O O . LYS A 1 342 ? 69.642 49.211 22.445 1.00 47.84 342 LYS A O 1
ATOM 2811 N N . LYS A 1 343 ? 70.418 50.737 20.921 1.00 43.00 343 LYS A N 1
ATOM 2812 C CA . LYS A 1 343 ? 71.121 49.913 19.913 1.00 43.00 343 LYS A CA 1
ATOM 2813 C C . LYS A 1 343 ? 70.204 49.013 19.060 1.00 43.00 343 LYS A C 1
ATOM 2815 O O . LYS A 1 343 ? 69.300 48.394 19.585 1.00 43.00 343 LYS A O 1
ATOM 2820 N N . LYS A 1 344 ? 70.384 48.894 17.743 1.00 43.56 344 LYS A N 1
ATOM 2821 C CA . LYS A 1 344 ? 71.594 49.022 16.913 1.00 43.56 344 LYS A CA 1
ATOM 2822 C C . LYS A 1 344 ? 71.178 49.202 15.441 1.00 43.56 344 LYS A C 1
ATOM 2824 O O . LYS A 1 344 ? 70.135 48.698 15.043 1.00 43.56 344 LYS A O 1
ATOM 2829 N N . GLN A 1 345 ? 72.020 49.903 14.688 1.00 46.69 345 GLN A N 1
ATOM 2830 C CA . GLN A 1 345 ? 72.048 49.951 13.226 1.00 46.69 345 GLN A CA 1
ATOM 2831 C C . GLN A 1 345 ? 72.466 48.595 12.639 1.00 46.69 345 GLN A C 1
ATOM 2833 O O . GLN A 1 345 ? 73.310 47.923 13.241 1.00 46.69 345 GLN A O 1
ATOM 2838 N N . ALA A 1 346 ? 71.924 48.273 11.466 1.00 46.56 346 ALA A N 1
ATOM 2839 C CA . ALA A 1 346 ? 72.616 47.789 10.265 1.00 46.56 346 ALA A CA 1
ATOM 2840 C C . ALA A 1 346 ? 71.630 47.884 9.093 1.00 46.56 346 ALA A C 1
ATOM 2842 O O . ALA A 1 346 ? 70.480 47.422 9.284 1.00 46.56 346 ALA A O 1
#

Foldseek 3Di:
DVVVVVVVVVVVVVVCVVVVWDFDDDDPDTDTDDDDPDPDDPDPPPPCPPVVVVVVVVVVLVVVLVVVVVVDPDCPPVNVVSVVCSVVVVVVVVVVVVVVVCVVVVVVVVVVVVVVVVVVVVVVVVVVVVVVVVVVVVVVVVLVVVVVVDVVVDVPDPPVVVVSVVVVVVVVVVVVVVVLVVVLVLLVVLQVVLCPPPPQFRAPVSVVSSVVSVVVVDQQKDADVVLVCVQQHPADNVGGGHCVSSVVVSVCSNVVPDDPVSDRIGGHNVSNVVNVVVVVVVVVVVVVVVVVVVVVVVVVVVVVVVVPPDDDDDDDDDDDDDDDDDDDPPPPPPPPPDDDDDDDDD

Solvent-accessible surface area (backbone atoms only — not comparable to full-atom values): 20972 Å² total; per-residue (Å²): 111,69,68,58,54,55,50,53,50,50,52,54,52,56,60,28,58,82,68,72,39,60,77,53,78,60,81,98,47,84,52,83,52,81,83,75,94,65,92,88,76,94,76,76,82,75,80,77,71,56,68,64,60,58,49,50,55,55,49,55,50,51,52,52,52,55,56,52,61,76,72,49,99,81,54,72,70,59,56,56,53,52,54,52,47,64,62,46,52,60,52,51,52,51,51,53,53,52,57,56,55,47,50,58,53,51,54,49,50,51,52,48,50,52,52,51,50,53,51,51,52,54,50,52,53,50,51,53,51,48,52,57,47,48,56,51,52,53,52,53,47,53,52,50,51,50,49,52,50,46,68,72,73,43,101,69,60,67,65,60,55,51,53,52,52,51,51,50,52,51,50,52,50,52,51,50,53,51,52,51,52,50,52,46,52,50,50,53,52,43,52,65,68,39,45,84,85,72,80,60,51,37,40,71,70,32,45,51,50,38,52,49,50,56,67,70,66,55,77,19,48,44,79,38,61,72,51,46,48,62,67,74,38,87,82,41,91,90,70,35,46,52,51,64,54,56,49,51,50,48,53,47,65,72,68,60,83,61,62,79,87,75,51,36,70,39,82,33,71,68,48,34,52,51,44,51,50,52,53,52,50,53,51,52,55,52,52,52,51,52,53,49,52,53,51,50,49,55,52,52,54,58,60,59,62,71,77,68,83,73,88,80,90,77,93,76,92,77,91,76,89,82,84,85,84,81,88,85,78,86,80,77,73,79,83,75,86,80,85,85,91,77,87,82,92,133

Mean predicted aligned error: 18.5 Å

Secondary structure (DSSP, 8-state):
-HHHHHHHHHHHHHHHHHTT-EEEEETTEEEEE------S----------HHHHHHHHHHHHHHHHHHHHH-TT-HHHHHHHHHHHHHHHHHHHHHHHHHHHHHHHHHHHHHHHHHHHHHHHHHHHHHHHHHHHHHHHHHHHHHHHHHHHHHH-SS-HHHHHHHHHHHHHHHHHHHHHHHHHHHHHHHHHHHHH-SSSSSEE-HHHHHHHHHHHHHT-SSEEE-HHHHHHHH-S--TTT-EEHHHHHHHHHHHHHT-S-GGG-SEEE-HHHHHHHHHHHHHHHHHHHHHHHHHHHHHHHHHHHHHTT--------------------SSSSSSTTS--S-------

Sequence (346 aa):
MEYMKALAQKCLTYLGQDLGLKAIKYGKRMELKVIQLTSGRKETDELVIDPIKVGIVIGIFFVCTVISFFVRMGGILLDICGTILIVYAPLAVYQTVLLKRYKSVRDYLNLLRRKVNRFHELNKDLEIKEKKLRVKVDALRKINDRFSELTIAEKGDVEELTSVIAELKEINRKMKEVAKSEIINSLVSATLLSDDDGDFYIGHAEFENLILSFKQRNTGWRFKERKFRSYIGKYDEEKGVHIEQIMKLIHHIKNNDTKYKDRIFTFDQYNSLKASRMYLSSMRLSSTKVHAMDLDKLRSSNLSSHKSKKKVKTSVSVKTKVLPFSKRRWKFWQLFKRKGTKKKQA

Organism: NCBI:txid426638

pLDDT: mean 73.18, std 17.7, range [34.62, 95.62]